Protein 7ESS (pdb70)

Secondary structure (P-SEA, 3-state):
cccccccccccccbbbbbbbbbcccbbbbbbbcccccbbbbcbbbbbbccaaaaaaaaaaaaaacccbbbbbbccccccaaaaaaaaaaaaaaaccbbbbbccccccaaaaaaaaaaacccaaaaaaaaaaaaaaaaaaaaaaaaaaac/cccccccccccccbbbbbbbbbcccbbbbbbbcccccbbbbcbbbbbcccaaaaaaaaaaaaaacccbbbbbbcccccccaaaaaaaaaaaaaacccbbbbbccccccaaaaaaaaaaaacccccccccaaaaaaaaaaaaaaaaaaaaac

CATH classification: 3.30.420.140

Organism: Mycobacterium tuberculosis (strain ATCC 25618 / H37Rv) (NCBI:txid83332)

Radius of gyration: 18.77 Å; Cα contacts (8 Å, |Δi|>4): 666; chains: 2; bounding box: 36×49×54 Å

B-factor: mean 24.78, std 10.68, range [10.5, 107.24]

Solvent-accessible surface area: 13693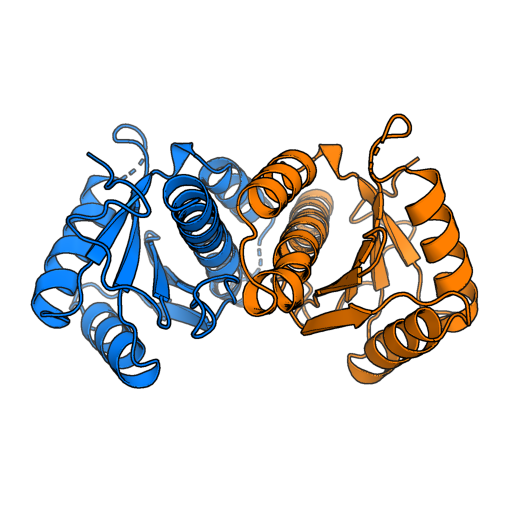 Å² total; per-residue (Å²): 117,49,37,138,16,6,32,111,90,90,36,60,28,155,7,82,0,0,0,0,6,30,24,101,54,73,0,0,0,0,11,1,28,52,35,0,0,13,1,38,15,52,41,32,7,196,64,52,122,89,16,124,18,32,140,79,0,18,39,4,7,73,112,40,144,10,43,3,0,0,0,2,13,31,124,120,143,75,86,9,102,54,2,42,102,10,5,96,22,0,35,176,124,16,70,136,29,38,17,35,26,5,18,12,131,99,32,67,0,65,68,52,68,76,58,11,102,81,15,20,76,87,114,31,80,28,53,6,22,16,6,1,0,10,28,2,0,12,18,5,0,8,58,8,19,30,53,107,61,124,50,55,138,19,4,34,117,79,107,34,56,32,163,10,84,0,1,0,0,0,8,4,93,50,68,0,0,0,0,14,1,31,48,52,0,6,12,1,41,17,46,47,35,8,205,55,54,122,99,16,118,16,20,150,92,0,20,39,3,7,75,117,37,135,10,46,5,0,0,0,1,13,15,136,116,160,54,103,42,1,105,48,1,42,116,6,6,97,15,0,36,176,120,14,73,134,27,37,23,41,28,6,17,8,134,104,33,64,0,57,68,57,29,73,58,14,118,60,4,23,163,48,99,88,27,104,41,34,16,19,13,5,1,0,9,29,1,0,11,16,6,0,5,57,14,30,29,53,90,90

Sequence (300 aa):
PPDRPGDPAHDPGRGRRLGIDVGAARIGVACCSDPDAILATPVETVRRDRSGKHLRRLAALAAELEAVEVIVGLPRTLASAQDAIELAEALARRVSPTPVRLADERLTTVSAQRSLRQAGVASEQRAVIDQAAAVAILQSWLDERLAAMAPPDRPGDPAHDPGRGRRLGIDVGAARIGVACCSDPDAILATPVETVRRDRSGKHLRRLAALAAELEAVEVIVGLPRTLARSAQDAIELAEALARRVSPTPVRLADERLTTVSAQRSLRQAGVRASEQRAVIDQAAAVAILQSWLDERLAAMA

Foldseek 3Di:
DFDAFQPVVQDPAFAKEKFWEDDPFKIWIWMDDRRLQAIDTDFIATDDPVCVSLVVVLVVCVVRVHQEYEYEQEDDDDDSVVRVVSQVSNVVVNPPRYYGYQYCVVFCLVVVLVVCVVVDPVVGNRRCSNVSRRRRSNSSSVSNVVVVD/DFDAFQPVVDDPAWAKEKFWEDDPFKIWIWMGDRRLQAIDTDFIAGDDPVCVSLVVSLVCCVVRVHLEYEFEQEDCDDDHNVRRVVSQVSSVVRNPPRYYGYFYCVVFCLVVVVVVQVVVDDDPVSVGHVNNVSRRRRSNVSSVSSVVVVD

InterPro domains:
  IPR005227 Putative pre-16S rRNA nuclease [MF_00651] (22-158)
  IPR005227 Putative pre-16S rRNA nuclease [PF03652] (23-155)
  IPR005227 Putative pre-16S rRNA nuclease [PTHR33317] (19-158)
  IPR005227 Putative pre-16S rRNA nuclease [TIGR00250] (25-155)
  IPR005227 Putative pre-16S rRNA nuclease [cd16964] (25-156)
  IPR006641 YqgF/RNase H-like domain [SM00732] (22-123)
  IPR012337 Ribonuclease H-like superfamily [SSF53098] (22-156)
  IPR037027 YqgF/RNase H-like domain superfamily [G3DSA:3.30.420.140] (22-163)

Nearest PDB structures (foldseek):
  7ess-assembly1_B  TM=1.007E+00  e=5.136E-33  Mycobacterium tuberculosis H37Rv
  7ess-assembly1_A  TM=1.001E+00  e=3.471E-29  Mycobacterium tuberculosis H37Rv
  1nu0-assembly1_A  TM=7.911E-01  e=2.452E-07  Escherichia coli
  1nmn-assembly1_A  TM=8.012E-01  e=7.681E-07  Escherichia coli
  5e6f-assembly1_B  TM=5.395E-01  e=7.595E-03  Canarypox virus

Structure (mmCIF, N/CA/C/O backbone):
data_7ESS
#
_entry.id   7ESS
#
_cell.length_a   117.490
_cell.length_b   42.580
_cell.length_c   58.110
_cell.angle_alpha   90.000
_cell.angle_beta   114.450
_cell.angle_gamma   90.000
#
_symmetry.space_group_name_H-M   'C 1 2 1'
#
loop_
_entity.id
_entity.type
_entity.pdbx_description
1 polymer 'Putative pre-16S rRNA nuclease'
2 water water
#
loop_
_atom_site.group_PDB
_atom_site.id
_atom_site.type_symbol
_atom_site.label_atom_id
_atom_site.label_alt_id
_atom_site.label_comp_id
_atom_site.label_asym_id
_atom_site.label_entity_id
_atom_site.label_seq_id
_atom_site.pdbx_PDB_ins_code
_atom_site.Cartn_x
_atom_site.Cartn_y
_atom_site.Cartn_z
_atom_site.occupancy
_atom_site.B_iso_or_equiv
_atom_site.auth_seq_id
_atom_site.auth_comp_id
_atom_site.auth_asym_id
_atom_site.auth_atom_id
_atom_site.pdbx_PDB_model_num
ATOM 1 N N . PRO A 1 8 ? -0.602 -14.489 20.751 1.00 26.10 8 PRO A N 1
ATOM 2 C CA . PRO A 1 8 ? -0.773 -13.031 20.367 1.00 28.03 8 PRO A CA 1
ATOM 3 C C . PRO A 1 8 ? 0.582 -12.463 19.910 1.00 24.76 8 PRO A C 1
ATOM 4 O O . PRO A 1 8 ? 1.582 -12.583 20.651 1.00 24.05 8 PRO A O 1
ATOM 6 N N . PRO A 1 9 ? 0.647 -11.861 18.705 1.00 22.40 9 PRO A N 1
ATOM 7 C CA . PRO A 1 9 ? 1.877 -11.172 18.327 1.00 21.70 9 PRO A CA 1
ATOM 8 C C . PRO A 1 9 ? 2.097 -9.963 19.247 1.00 20.75 9 PRO A C 1
ATOM 9 O O . PRO A 1 9 ? 1.167 -9.480 19.833 1.00 22.24 9 PRO A O 1
ATOM 13 N N . ASP A 1 10 ? 3.325 -9.498 19.349 1.00 18.74 10 ASP A N 1
ATOM 14 C CA . ASP A 1 10 ? 3.680 -8.336 20.108 1.00 19.13 10 ASP A CA 1
ATOM 15 C C . ASP A 1 10 ? 3.498 -7.108 19.216 1.00 19.49 10 ASP A C 1
ATOM 16 O O . ASP A 1 10 ? 3.367 -7.246 17.997 1.00 19.05 10 ASP A O 1
ATOM 21 N N . ARG A 1 11 ? 3.481 -5.944 19.832 1.00 17.69 11 ARG A N 1
ATOM 22 C CA . ARG A 1 11 ? 3.202 -4.722 19.092 1.00 20.05 11 ARG A CA 1
ATOM 23 C C . ARG A 1 11 ? 4.505 -3.961 18.822 1.00 17.50 11 ARG A C 1
ATOM 24 O O . ARG A 1 11 ? 5.197 -3.541 19.767 1.00 17.37 11 ARG A O 1
ATOM 32 N N . PRO A 1 12 ? 4.826 -3.730 17.558 1.00 18.52 12 PRO A N 1
ATOM 33 C CA . PRO A 1 12 ? 6.095 -3.011 17.290 1.00 19.03 12 PRO A CA 1
ATOM 34 C C . PRO A 1 12 ? 6.101 -1.601 17.902 1.00 19.30 12 PRO A C 1
ATOM 35 O O . PRO A 1 12 ? 5.109 -0.831 17.762 1.00 17.91 12 PRO A O 1
ATOM 39 N N . GLY A 1 13 ? 7.212 -1.267 18.565 1.00 20.94 13 GLY A N 1
ATOM 40 C CA . GLY A 1 13 ? 7.383 0.058 19.161 1.00 20.64 13 GLY A CA 1
ATOM 41 C C . GLY A 1 13 ? 6.571 0.267 20.433 1.00 22.73 13 GLY A C 1
ATOM 42 O O . GLY A 1 13 ? 6.425 1.414 20.897 1.00 22.45 13 GLY A O 1
ATOM 43 N N . ASP A 1 14 ? 6.018 -0.802 21.004 1.00 22.68 14 ASP A N 1
ATOM 44 C CA . ASP A 1 14 ? 5.295 -0.665 22.252 1.00 23.11 14 ASP A CA 1
ATOM 45 C C . ASP A 1 14 ? 6.225 -0.007 23.282 1.00 24.22 14 ASP A C 1
ATOM 46 O O . ASP A 1 14 ? 7.303 -0.558 23.576 1.00 22.54 14 ASP A O 1
ATOM 51 N N . PRO A 1 15 ? 5.823 1.151 23.839 1.00 25.61 15 PRO A N 1
ATOM 52 C CA . PRO A 1 15 ? 6.776 1.851 24.711 1.00 27.99 15 PRO A CA 1
ATOM 53 C C . PRO A 1 15 ? 7.112 1.026 25.957 1.00 28.27 15 PRO A C 1
ATOM 54 O O . PRO A 1 15 ? 8.184 1.185 26.506 1.00 29.58 15 PRO A O 1
ATOM 58 N N . ALA A 1 16 ? 6.233 0.119 26.373 1.00 26.70 16 ALA A N 1
ATOM 59 C CA . ALA A 1 16 ? 6.478 -0.648 27.595 1.00 26.55 16 ALA A CA 1
ATOM 60 C C . ALA A 1 16 ? 7.612 -1.665 27.399 1.00 29.13 16 ALA A C 1
ATOM 61 O O . ALA A 1 16 ? 8.097 -2.278 28.388 1.00 24.96 16 ALA A O 1
ATOM 63 N N . HIS A 1 17 ? 7.952 -1.951 26.141 1.00 24.95 17 HIS A N 1
ATOM 64 C CA . HIS A 1 17 ? 8.866 -3.058 25.837 1.00 25.11 17 HIS A CA 1
ATOM 65 C C . HIS A 1 17 ? 10.065 -2.574 25.008 1.00 23.25 17 HIS A C 1
ATOM 66 O O . HIS A 1 17 ? 11.071 -3.268 24.964 1.00 23.39 17 HIS A O 1
ATOM 73 N N . ASP A 1 18 ? 9.968 -1.405 24.382 1.00 20.89 18 ASP A N 1
ATOM 74 C CA . ASP A 1 18 ? 10.963 -1.014 23.413 1.00 21.12 18 ASP A CA 1
ATOM 75 C C . ASP A 1 18 ? 12.276 -0.635 24.124 1.00 20.24 18 ASP A C 1
ATOM 76 O O . ASP A 1 18 ? 12.282 0.234 24.953 1.00 18.78 18 ASP A O 1
ATOM 81 N N . PRO A 1 19 ? 13.406 -1.251 23.752 1.00 19.23 19 PRO A N 1
ATOM 82 C CA . PRO A 1 19 ? 14.674 -0.904 24.428 1.00 19.88 19 PRO A CA 1
ATOM 83 C C . PRO A 1 19 ? 15.354 0.340 23.864 1.00 19.15 19 PRO A C 1
ATOM 84 O O . PRO A 1 19 ? 16.461 0.703 24.307 1.00 17.23 19 PRO A O 1
ATOM 88 N N . GLY A 1 20 ? 14.740 0.953 22.877 1.00 18.38 20 GLY A N 1
ATOM 89 C CA . GLY A 1 20 ? 15.370 2.101 22.216 1.00 21.07 20 GLY A CA 1
ATOM 90 C C . GLY A 1 20 ? 16.288 1.690 21.076 1.00 20.88 20 GLY A C 1
ATOM 91 O O . GLY A 1 20 ? 16.082 0.647 20.437 1.00 18.66 20 GLY A O 1
ATOM 92 N N . ARG A 1 21 ? 17.258 2.536 20.760 1.00 21.21 21 ARG A N 1
ATOM 93 C CA . ARG A 1 21 ? 18.086 2.337 19.570 1.00 24.42 21 ARG A CA 1
ATOM 94 C C . ARG A 1 21 ? 19.008 1.106 19.729 1.00 21.23 21 ARG A C 1
ATOM 95 O O . ARG A 1 21 ? 19.371 0.696 20.825 1.00 21.57 21 ARG A O 1
ATOM 103 N N . GLY A 1 22 ? 19.404 0.542 18.604 1.00 20.05 22 GLY A N 1
ATOM 104 C CA . GLY A 1 22 ? 20.385 -0.541 18.559 1.00 19.90 22 GLY A CA 1
ATOM 105 C C . GLY A 1 22 ? 19.994 -1.610 17.554 1.00 18.63 22 GLY A C 1
ATOM 106 O O . GLY A 1 22 ? 18.866 -1.637 17.084 1.00 15.36 22 GLY A O 1
ATOM 107 N N . ARG A 1 23 ? 20.927 -2.531 17.300 1.00 17.64 23 ARG A N 1
ATOM 108 C CA . ARG A 1 23 ? 20.703 -3.575 16.288 1.00 17.46 23 ARG A CA 1
ATOM 109 C C . ARG A 1 23 ? 19.607 -4.540 16.757 1.00 17.04 23 ARG A C 1
ATOM 110 O O . ARG A 1 23 ? 19.500 -4.945 17.959 1.00 15.80 23 ARG A O 1
ATOM 118 N N . ARG A 1 24 ? 18.788 -4.928 15.795 1.00 15.62 24 ARG A N 1
ATOM 119 C CA . ARG A 1 24 ? 17.773 -5.927 15.997 1.00 14.79 24 ARG A CA 1
ATOM 120 C C . ARG A 1 24 ? 18.194 -7.184 15.235 1.00 15.17 24 ARG A C 1
ATOM 121 O O . ARG A 1 24 ? 18.846 -7.095 14.189 1.00 16.74 24 ARG A O 1
ATOM 129 N N . LEU A 1 25 ? 17.812 -8.336 15.741 1.00 14.48 25 LEU A N 1
ATOM 130 C CA . LEU A 1 25 ? 17.922 -9.598 15.041 1.00 15.50 25 LEU A CA 1
ATOM 131 C C . LEU A 1 25 ? 16.520 -10.018 14.615 1.00 14.66 25 LEU A C 1
ATOM 132 O O . LEU A 1 25 ? 15.634 -9.943 15.413 1.00 15.96 25 LEU A O 1
ATOM 137 N N . GLY A 1 26 ? 16.354 -10.548 13.404 1.00 13.35 26 GLY A N 1
ATOM 138 C CA . GLY A 1 26 ? 15.068 -11.021 12.987 1.00 12.99 26 GLY A CA 1
ATOM 139 C C . GLY A 1 26 ? 15.162 -12.449 12.511 1.00 12.28 26 GLY A C 1
ATOM 140 O O . GLY A 1 26 ? 16.136 -12.783 11.834 1.00 11.17 26 GLY A O 1
ATOM 141 N N . ILE A 1 27 ? 14.167 -13.275 12.861 1.00 12.63 27 ILE A N 1
ATOM 142 C CA . ILE A 1 27 ? 14.299 -14.701 12.733 1.00 13.90 27 ILE A CA 1
ATOM 143 C C . ILE A 1 27 ? 13.045 -15.274 12.072 1.00 14.31 27 ILE A C 1
ATOM 144 O O . ILE A 1 27 ? 11.939 -14.886 12.452 1.00 14.87 27 ILE A O 1
ATOM 149 N N . ASP A 1 28 ? 13.233 -16.141 11.075 1.00 12.88 28 ASP A N 1
ATOM 150 C CA . ASP A 1 28 ? 12.118 -16.862 10.370 1.00 14.67 28 ASP A CA 1
ATOM 151 C C . ASP A 1 28 ? 12.318 -18.343 10.667 1.00 15.11 28 ASP A C 1
ATOM 152 O O . ASP A 1 28 ? 13.328 -18.915 10.267 1.00 14.65 28 ASP A O 1
ATOM 157 N N . VAL A 1 29 ? 11.358 -18.957 11.333 1.00 15.07 29 VAL A N 1
ATOM 158 C CA . VAL A 1 29 ? 11.557 -20.307 11.834 1.00 16.17 29 VAL A CA 1
ATOM 159 C C . VAL A 1 29 ? 10.964 -21.307 10.832 1.00 16.87 29 VAL A C 1
ATOM 160 O O . VAL A 1 29 ? 9.748 -21.461 10.775 1.00 17.20 29 VAL A O 1
ATOM 164 N N . GLY A 1 30 ? 11.833 -21.986 10.076 1.00 16.74 30 GLY A N 1
ATOM 165 C CA . GLY A 1 30 ? 11.422 -23.020 9.135 1.00 19.73 30 GLY A CA 1
ATOM 166 C C . GLY A 1 30 ? 11.452 -24.405 9.790 1.00 20.90 30 GLY A C 1
ATOM 167 O O . GLY A 1 30 ? 11.878 -24.573 10.928 1.00 19.88 30 GLY A O 1
ATOM 168 N N . ALA A 1 31 ? 10.988 -25.390 9.043 1.00 22.46 31 ALA A N 1
ATOM 169 C CA . ALA A 1 31 ? 10.972 -26.789 9.486 1.00 23.99 31 ALA A CA 1
ATOM 170 C C . ALA A 1 31 ? 12.397 -27.254 9.796 1.00 23.06 31 ALA A C 1
ATOM 171 O O . ALA A 1 31 ? 12.645 -27.866 10.851 1.00 24.50 31 ALA A O 1
ATOM 173 N N . ALA A 1 32 ? 13.336 -26.915 8.920 1.00 22.87 32 ALA A N 1
ATOM 174 C CA . ALA A 1 32 ? 14.702 -27.442 9.005 1.00 22.36 32 ALA A CA 1
ATOM 175 C C . ALA A 1 32 ? 15.750 -26.332 9.111 1.00 21.08 32 ALA A C 1
ATOM 176 O O . ALA A 1 32 ? 16.892 -26.627 9.410 1.00 18.80 32 ALA A O 1
ATOM 178 N N . ARG A 1 33 ? 15.397 -25.109 8.733 1.00 19.11 33 ARG A N 1
ATOM 179 C CA . ARG A 1 33 ? 16.347 -24.026 8.691 1.00 20.04 33 ARG A CA 1
ATOM 180 C C . ARG A 1 33 ? 15.688 -22.761 9.233 1.00 18.35 33 ARG A C 1
ATOM 181 O O . ARG A 1 33 ? 14.468 -22.577 9.142 1.00 16.84 33 ARG A O 1
ATOM 189 N N . ILE A 1 34 ? 16.527 -21.920 9.815 1.00 16.70 34 ILE A N 1
ATOM 190 C CA . ILE A 1 34 ? 16.082 -20.697 10.453 1.00 14.84 34 ILE A CA 1
ATOM 191 C C . ILE A 1 34 ? 16.757 -19.533 9.734 1.00 14.09 34 ILE A C 1
ATOM 192 O O . ILE A 1 34 ? 17.948 -19.410 9.760 1.00 13.40 34 ILE A O 1
ATOM 197 N N . GLY A 1 35 ? 15.987 -18.674 9.075 1.00 13.04 35 GLY A N 1
ATOM 198 C CA . GLY A 1 35 ? 16.614 -17.554 8.415 1.00 12.54 35 GLY A CA 1
ATOM 199 C C . GLY A 1 35 ? 16.840 -16.446 9.411 1.00 12.26 35 GLY A C 1
ATOM 200 O O . GLY A 1 35 ? 16.004 -16.225 10.250 1.00 11.83 35 GLY A O 1
ATOM 201 N N . VAL A 1 36 ? 17.947 -15.751 9.280 1.00 12.65 36 VAL A N 1
ATOM 202 C CA . VAL A 1 36 ? 18.278 -14.699 10.175 1.00 12.82 36 VAL A CA 1
ATOM 203 C C . VAL A 1 36 ? 18.652 -13.444 9.398 1.00 12.58 36 VAL A C 1
ATOM 204 O O . VAL A 1 36 ? 19.437 -13.473 8.431 1.00 12.92 36 VAL A O 1
ATOM 208 N N . ALA A 1 37 ? 18.149 -12.324 9.924 1.00 12.43 37 ALA A N 1
ATOM 209 C CA . ALA A 1 37 ? 18.451 -11.008 9.442 1.00 12.45 37 ALA A CA 1
ATOM 210 C C . ALA A 1 37 ? 18.856 -10.123 10.631 1.00 13.70 37 ALA A C 1
ATOM 211 O O . ALA A 1 37 ? 18.638 -10.527 11.796 1.00 14.26 37 ALA A O 1
ATOM 213 N N . CYS A 1 38 ? 19.485 -8.990 10.343 1.00 13.37 38 CYS A N 1
ATOM 214 C CA A CYS A 1 38 ? 19.754 -8.018 11.409 0.50 13.36 38 CYS A CA 1
ATOM 215 C CA B CYS A 1 38 ? 19.873 -8.009 11.378 0.50 15.68 38 CYS A CA 1
ATOM 216 C C . CYS A 1 38 ? 19.561 -6.601 10.871 1.00 14.40 38 CYS A C 1
ATOM 217 O O . CYS A 1 38 ? 19.519 -6.391 9.688 1.00 15.55 38 CYS A O 1
ATOM 222 N N . SER A 1 39 ? 19.382 -5.662 11.772 1.00 15.32 39 SER A N 1
ATOM 223 C CA . SER A 1 39 ? 19.274 -4.263 11.399 1.00 15.66 39 SER A CA 1
ATOM 224 C C . SER A 1 39 ? 20.616 -3.549 11.619 1.00 16.70 39 SER A C 1
ATOM 225 O O . SER A 1 39 ? 21.537 -4.048 12.246 1.00 16.77 39 SER A O 1
ATOM 228 N N . ASP A 1 40 ? 20.656 -2.331 11.108 1.00 18.65 40 ASP A N 1
ATOM 229 C CA . ASP A 1 40 ? 21.694 -1.369 11.443 1.00 16.97 40 ASP A CA 1
ATOM 230 C C . ASP A 1 40 ? 21.466 -0.895 12.874 1.00 18.46 40 ASP A C 1
ATOM 231 O O . ASP A 1 40 ? 20.372 -1.091 13.468 1.00 17.04 40 ASP A O 1
ATOM 236 N N . PRO A 1 41 ? 22.465 -0.195 13.441 1.00 19.99 41 PRO A N 1
ATOM 237 C CA . PRO A 1 41 ? 22.319 0.267 14.820 1.00 19.41 41 PRO A CA 1
ATOM 238 C C . PRO A 1 41 ? 21.157 1.233 15.086 1.00 19.43 41 PRO A C 1
ATOM 239 O O . PRO A 1 41 ? 20.689 1.296 16.215 1.00 21.00 41 PRO A O 1
ATOM 243 N N . ASP A 1 42 ? 20.723 1.972 14.057 1.00 18.62 42 ASP A N 1
ATOM 244 C CA . ASP A 1 42 ? 19.642 2.904 14.185 1.00 18.56 42 ASP A CA 1
ATOM 245 C C . ASP A 1 42 ? 18.280 2.244 13.921 1.00 18.98 42 ASP A C 1
ATOM 246 O O . ASP A 1 42 ? 17.284 2.963 13.869 1.00 18.71 42 ASP A O 1
ATOM 251 N N . ALA A 1 43 ? 18.249 0.904 13.717 1.00 18.70 43 ALA A N 1
ATOM 252 C CA . ALA A 1 43 ? 17.007 0.097 13.600 1.00 17.87 43 ALA A CA 1
ATOM 253 C C . ALA A 1 43 ? 16.070 0.618 12.495 1.00 17.74 43 ALA A C 1
ATOM 254 O O . ALA A 1 43 ? 14.858 0.737 12.713 1.00 18.41 43 ALA A O 1
ATOM 256 N N . ILE A 1 44 ? 16.622 0.774 11.315 1.00 16.46 44 ILE A N 1
ATOM 257 C CA . ILE A 1 44 ? 15.894 1.281 10.142 1.00 18.05 44 ILE A CA 1
ATOM 258 C C . ILE A 1 44 ? 15.827 0.231 9.030 1.00 15.20 44 ILE A C 1
ATOM 259 O O . ILE A 1 44 ? 14.846 0.213 8.293 1.00 16.93 44 ILE A O 1
ATOM 264 N N . LEU A 1 45 ? 16.922 -0.492 8.810 1.00 13.93 45 LEU A N 1
ATOM 265 C CA . LEU A 1 45 ? 17.102 -1.318 7.602 1.00 14.34 45 LEU A CA 1
ATOM 266 C C . LEU A 1 45 ? 17.520 -2.735 7.990 1.00 13.48 45 LEU A C 1
ATOM 267 O O . LEU A 1 45 ? 18.556 -2.919 8.684 1.00 13.78 45 LEU A O 1
ATOM 272 N N . ALA A 1 46 ? 16.790 -3.732 7.469 1.00 12.36 46 ALA A N 1
ATOM 273 C CA . ALA A 1 46 ? 17.105 -5.138 7.646 1.00 12.66 46 ALA A CA 1
ATOM 274 C C . ALA A 1 46 ? 18.023 -5.633 6.519 1.00 14.16 46 ALA A C 1
ATOM 275 O O . ALA A 1 46 ? 17.774 -5.336 5.348 1.00 12.62 46 ALA A O 1
ATOM 277 N N . THR A 1 47 ? 19.027 -6.432 6.898 1.00 13.77 47 THR A N 1
ATOM 278 C CA . THR A 1 47 ? 19.977 -7.052 6.016 1.00 15.05 47 THR A CA 1
ATOM 279 C C . THR A 1 47 ? 20.051 -8.537 6.377 1.00 13.29 47 THR A C 1
ATOM 280 O O . THR A 1 47 ? 19.998 -8.875 7.565 1.00 12.25 47 THR A O 1
ATOM 284 N N . PRO A 1 48 ? 20.137 -9.408 5.395 1.00 13.28 48 PRO A N 1
ATOM 285 C CA . PRO A 1 48 ? 20.200 -10.840 5.653 1.00 13.97 48 PRO A CA 1
ATOM 286 C C . PRO A 1 48 ? 21.542 -11.219 6.275 1.00 16.48 48 PRO A C 1
ATOM 287 O O . PRO A 1 48 ? 22.525 -10.705 5.830 1.00 16.30 48 PRO A O 1
ATOM 291 N N . VAL A 1 49 ? 21.574 -12.153 7.235 1.00 17.01 49 VAL A N 1
ATOM 292 C CA . VAL A 1 49 ? 22.811 -12.511 7.888 1.00 18.12 49 VAL A CA 1
ATOM 293 C C . VAL A 1 49 ? 23.197 -13.956 7.587 1.00 16.39 49 VAL A C 1
ATOM 294 O O . VAL A 1 49 ? 24.308 -14.228 7.143 1.00 18.67 49 VAL A O 1
ATOM 298 N N . GLU A 1 50 ? 22.329 -14.888 7.881 1.00 15.79 50 GLU A N 1
ATOM 299 C CA . GLU A 1 50 ? 22.734 -16.263 7.827 1.00 15.67 50 GLU A CA 1
ATOM 300 C C . GLU A 1 50 ? 21.496 -17.164 7.886 1.00 14.51 50 GLU A C 1
ATOM 301 O O . GLU A 1 50 ? 20.380 -16.763 8.242 1.00 13.28 50 GLU A O 1
ATOM 307 N N . THR A 1 51 ? 21.716 -18.395 7.499 1.00 12.65 51 THR A N 1
ATOM 308 C CA . THR A 1 51 ? 20.731 -19.408 7.657 1.00 12.09 51 THR A CA 1
ATOM 309 C C . THR A 1 51 ? 21.278 -20.427 8.659 1.00 13.03 51 THR A C 1
ATOM 310 O O . THR A 1 51 ? 22.291 -21.035 8.399 1.00 13.16 51 THR A O 1
ATOM 314 N N . VAL A 1 52 ? 20.602 -20.571 9.760 1.00 12.37 52 VAL A N 1
ATOM 315 C CA . VAL A 1 52 ? 21.068 -21.483 10.807 1.00 14.60 52 VAL A CA 1
ATOM 316 C C . VAL A 1 52 ? 20.375 -22.825 10.606 1.00 15.12 52 VAL A C 1
ATOM 317 O O . VAL A 1 52 ? 19.129 -22.884 10.523 1.00 15.45 52 VAL A O 1
ATOM 321 N N . ARG A 1 53 ? 21.142 -23.903 10.690 1.00 16.26 53 ARG A N 1
ATOM 322 C CA . ARG A 1 53 ? 20.581 -25.236 10.628 1.00 21.09 53 ARG A CA 1
ATOM 323 C C . ARG A 1 53 ? 19.787 -25.538 11.906 1.00 21.22 53 ARG A C 1
ATOM 324 O O . ARG A 1 53 ? 20.311 -25.418 13.032 1.00 23.24 53 ARG A O 1
ATOM 332 N N . ARG A 1 54 ? 18.550 -25.960 11.743 1.00 20.30 54 ARG A N 1
ATOM 333 C CA . ARG A 1 54 ? 17.774 -26.381 12.841 1.00 22.97 54 ARG A CA 1
ATOM 334 C C . ARG A 1 54 ? 18.117 -27.846 13.169 1.00 24.22 54 ARG A C 1
ATOM 335 O O . ARG A 1 54 ? 18.192 -28.687 12.278 1.00 24.12 54 ARG A O 1
ATOM 343 N N . ASP A 1 55 ? 18.412 -28.138 14.421 1.00 25.71 55 ASP A N 1
ATOM 344 C CA . ASP A 1 55 ? 18.773 -29.515 14.817 1.00 27.69 55 ASP A CA 1
ATOM 345 C C . ASP A 1 55 ? 17.952 -29.888 16.056 1.00 29.18 55 ASP A C 1
ATOM 346 O O . ASP A 1 55 ? 17.543 -29.021 16.840 1.00 27.12 55 ASP A O 1
ATOM 351 N N . ARG A 1 56 ? 17.656 -31.187 16.198 1.00 30.45 56 ARG A N 1
ATOM 352 C CA . ARG A 1 56 ? 16.691 -31.657 17.213 1.00 30.43 56 ARG A CA 1
ATOM 353 C C . ARG A 1 56 ? 17.264 -31.395 18.610 1.00 27.82 56 ARG A C 1
ATOM 354 O O . ARG A 1 56 ? 16.529 -31.060 19.498 1.00 28.53 56 ARG A O 1
ATOM 356 N N . SER A 1 57 ? 18.583 -31.434 18.734 1.00 30.26 57 SER A N 1
ATOM 357 C CA . SER A 1 57 ? 19.293 -31.260 19.999 1.00 30.55 57 SER A CA 1
ATOM 358 C C . SER A 1 57 ? 19.416 -29.792 20.388 1.00 29.32 57 SER A C 1
ATOM 359 O O . SER A 1 57 ? 19.969 -29.521 21.441 1.00 28.20 57 SER A O 1
ATOM 362 N N . GLY A 1 58 ? 18.999 -28.852 19.534 1.00 27.34 58 GLY A N 1
ATOM 363 C CA . GLY A 1 58 ? 18.906 -27.458 19.945 1.00 26.87 58 GLY A CA 1
ATOM 364 C C . GLY A 1 58 ? 20.183 -26.659 19.745 1.00 24.10 58 GLY A C 1
ATOM 365 O O . GLY A 1 58 ? 20.259 -25.544 20.223 1.00 22.30 58 GLY A O 1
ATOM 366 N N . LYS A 1 59 ? 21.157 -27.169 18.995 1.00 24.02 59 LYS A N 1
ATOM 367 C CA . LYS A 1 59 ? 22.366 -26.409 18.717 1.00 23.48 59 LYS A CA 1
ATOM 368 C C . LYS A 1 59 ? 22.030 -25.102 17.994 1.00 20.12 59 LYS A C 1
ATOM 369 O O . LYS A 1 59 ? 22.829 -24.155 18.059 1.00 17.71 59 LYS A O 1
ATOM 375 N N . HIS A 1 60 ? 20.901 -25.061 17.299 1.00 17.45 60 HIS A N 1
ATOM 376 C CA . HIS A 1 60 ? 20.478 -23.793 16.646 1.00 18.24 60 HIS A CA 1
ATOM 377 C C . HIS A 1 60 ? 20.276 -22.699 17.704 1.00 17.67 60 HIS A C 1
ATOM 378 O O . HIS A 1 60 ? 20.477 -21.518 17.389 1.00 19.53 60 HIS A O 1
ATOM 385 N N . LEU A 1 61 ? 19.874 -23.075 18.928 1.00 16.02 61 LEU A N 1
ATOM 386 C CA . LEU A 1 61 ? 19.634 -22.062 19.971 1.00 16.59 61 LEU A CA 1
ATOM 387 C C . LEU A 1 61 ? 20.963 -21.497 20.430 1.00 15.65 61 LEU A C 1
ATOM 388 O O . LEU A 1 61 ? 21.028 -20.330 20.742 1.00 15.48 61 LEU A O 1
ATOM 393 N N . ARG A 1 62 ? 21.997 -22.334 20.467 1.00 15.23 62 ARG A N 1
ATOM 394 C CA . ARG A 1 62 ? 23.325 -21.840 20.802 1.00 16.26 62 ARG A CA 1
ATOM 395 C C . ARG A 1 62 ? 23.800 -20.846 19.726 1.00 14.17 62 ARG A C 1
ATOM 396 O O . ARG A 1 62 ? 24.341 -19.789 20.050 1.00 13.05 62 ARG A O 1
ATOM 404 N N . ARG A 1 63 ? 23.606 -21.145 18.448 1.00 13.22 63 ARG A N 1
ATOM 405 C CA . ARG A 1 63 ? 24.082 -20.241 17.401 1.00 13.77 63 ARG A CA 1
ATOM 406 C C . ARG A 1 63 ? 23.290 -18.924 17.414 1.00 12.96 63 ARG A C 1
ATOM 407 O O . ARG A 1 63 ? 23.844 -17.869 17.245 1.00 12.15 63 ARG A O 1
ATOM 415 N N . LEU A 1 64 ? 21.982 -19.015 17.568 1.00 12.62 64 LEU A N 1
ATOM 416 C CA . LEU A 1 64 ? 21.133 -17.829 17.611 1.00 13.04 64 LEU A CA 1
ATOM 417 C C . LEU A 1 64 ? 21.524 -16.894 18.775 1.00 12.47 64 LEU A C 1
ATOM 418 O O . LEU A 1 64 ? 21.650 -15.697 18.564 1.00 11.83 64 LEU A O 1
ATOM 423 N N . ALA A 1 65 ? 21.826 -17.446 19.934 1.00 13.51 65 ALA A N 1
ATOM 424 C CA . ALA A 1 65 ? 22.279 -16.635 21.081 1.00 14.89 65 ALA A CA 1
ATOM 425 C C . ALA A 1 65 ? 23.679 -16.071 20.833 1.00 15.88 65 ALA A C 1
ATOM 426 O O . ALA A 1 65 ? 23.940 -14.926 21.209 1.00 15.79 65 ALA A O 1
ATOM 428 N N . ALA A 1 66 ? 24.584 -16.839 20.208 1.00 17.38 66 ALA A N 1
ATOM 429 C CA . ALA A 1 66 ? 25.884 -16.327 19.824 1.00 18.83 66 ALA A CA 1
ATOM 430 C C . ALA A 1 66 ? 25.715 -15.137 18.862 1.00 18.00 66 ALA A C 1
ATOM 431 O O . ALA A 1 66 ? 26.427 -14.177 18.992 1.00 15.88 66 ALA A O 1
ATOM 433 N N . LEU A 1 67 ? 24.788 -15.224 17.905 1.00 17.50 67 LEU A N 1
ATOM 434 C CA . LEU A 1 67 ? 24.544 -14.131 16.930 1.00 18.14 67 LEU A CA 1
ATOM 435 C C . LEU A 1 67 ? 24.030 -12.859 17.604 1.00 16.77 67 LEU A C 1
ATOM 436 O O . LEU A 1 67 ? 24.449 -11.755 17.265 1.00 18.68 67 LEU A O 1
ATOM 441 N N . ALA A 1 68 ? 23.114 -13.015 18.540 1.00 16.85 68 ALA A N 1
ATOM 442 C CA . ALA A 1 68 ? 22.644 -11.887 19.309 1.00 18.08 68 ALA A CA 1
ATOM 443 C C . ALA A 1 68 ? 23.837 -11.217 20.042 1.00 17.77 68 ALA A C 1
ATOM 444 O O . ALA A 1 68 ? 24.003 -10.006 20.013 1.00 16.80 68 ALA A O 1
ATOM 446 N N . ALA A 1 69 ? 24.709 -12.013 20.634 1.00 17.86 69 ALA A N 1
ATOM 447 C CA . ALA A 1 69 ? 25.848 -11.480 21.345 1.00 18.35 69 ALA A CA 1
ATOM 448 C C . ALA A 1 69 ? 26.818 -10.779 20.368 1.00 18.47 69 ALA A C 1
ATOM 449 O O . ALA A 1 69 ? 27.221 -9.643 20.611 1.00 20.18 69 ALA A O 1
ATOM 451 N N . GLU A 1 70 ? 27.199 -11.465 19.294 1.00 18.98 70 GLU A N 1
ATOM 452 C CA . GLU A 1 70 ? 28.076 -10.993 18.220 1.00 22.35 70 GLU A CA 1
ATOM 453 C C . GLU A 1 70 ? 27.582 -9.637 17.698 1.00 22.54 70 GLU A C 1
ATOM 454 O O . GLU A 1 70 ? 28.380 -8.737 17.496 1.00 20.15 70 GLU A O 1
ATOM 460 N N . LEU A 1 71 ? 26.272 -9.512 17.439 1.00 20.14 71 LEU A N 1
ATOM 461 C CA . LEU A 1 71 ? 25.724 -8.279 16.833 1.00 19.76 71 LEU A CA 1
ATOM 462 C C . LEU A 1 71 ? 25.339 -7.255 17.914 1.00 19.72 71 LEU A C 1
ATOM 463 O O . LEU A 1 71 ? 24.879 -6.190 17.584 1.00 20.32 71 LEU A O 1
ATOM 468 N N . GLU A 1 72 ? 25.515 -7.556 19.194 1.00 18.67 72 GLU A N 1
ATOM 469 C CA . GLU A 1 72 ? 25.063 -6.700 20.287 1.00 21.80 72 GLU A CA 1
ATOM 470 C C . GLU A 1 72 ? 23.600 -6.275 20.082 1.00 19.57 72 GLU A C 1
ATOM 471 O O . GLU A 1 72 ? 23.242 -5.098 20.228 1.00 18.28 72 GLU A O 1
ATOM 477 N N . ALA A 1 73 ? 22.762 -7.253 19.834 1.00 16.89 73 ALA A N 1
ATOM 478 C CA . ALA A 1 73 ? 21.384 -6.970 19.536 1.00 16.26 73 ALA A CA 1
ATOM 479 C C . ALA A 1 73 ? 20.691 -6.481 20.792 1.00 15.55 73 ALA A C 1
ATOM 480 O O . ALA A 1 73 ? 20.897 -7.049 21.858 1.00 15.68 73 ALA A O 1
ATOM 482 N N . VAL A 1 74 ? 19.838 -5.468 20.670 1.00 14.76 74 VAL A N 1
ATOM 483 C CA . VAL A 1 74 ? 19.060 -4.972 21.795 1.00 14.15 74 VAL A CA 1
ATOM 484 C C . VAL A 1 74 ? 17.646 -5.576 21.814 1.00 14.26 74 VAL A C 1
ATOM 485 O O . VAL A 1 74 ? 16.933 -5.462 22.778 1.00 12.02 74 VAL A O 1
ATOM 489 N N . GLU A 1 75 ? 17.225 -6.170 20.702 1.00 13.89 75 GLU A N 1
ATOM 490 C CA . GLU A 1 75 ? 15.878 -6.721 20.577 1.00 13.18 75 GLU A CA 1
ATOM 491 C C . GLU A 1 75 ? 15.965 -7.846 19.536 1.00 12.24 75 GLU A C 1
ATOM 492 O O . GLU A 1 75 ? 16.651 -7.665 18.511 1.00 12.20 75 GLU A O 1
ATOM 498 N N . VAL A 1 76 ? 15.290 -8.964 19.788 1.00 12.09 76 VAL A N 1
ATOM 499 C CA . VAL A 1 76 ? 15.215 -10.094 18.835 1.00 11.56 76 VAL A CA 1
ATOM 500 C C . VAL A 1 76 ? 13.751 -10.288 18.433 1.00 12.33 76 VAL A C 1
ATOM 501 O O . VAL A 1 76 ? 12.864 -10.379 19.290 1.00 13.97 76 VAL A O 1
ATOM 505 N N . ILE A 1 77 ? 13.500 -10.359 17.122 1.00 13.30 77 ILE A N 1
ATOM 506 C CA . ILE A 1 77 ? 12.171 -10.480 16.550 1.00 13.41 77 ILE A CA 1
ATOM 507 C C . ILE A 1 77 ? 12.028 -11.843 15.871 1.00 12.80 77 ILE A C 1
ATOM 508 O O . ILE A 1 77 ? 12.792 -12.132 14.942 1.00 13.63 77 ILE A O 1
ATOM 513 N N . VAL A 1 78 ? 10.992 -12.594 16.244 1.00 13.06 78 VAL A N 1
ATOM 514 C CA . VAL A 1 78 ? 10.693 -13.885 15.638 1.00 13.73 78 VAL A CA 1
ATOM 515 C C . VAL A 1 78 ? 9.346 -13.799 14.901 1.00 13.88 78 VAL A C 1
ATOM 516 O O . VAL A 1 78 ? 8.374 -13.327 15.471 1.00 13.46 78 VAL A O 1
ATOM 520 N N . GLY A 1 79 ? 9.312 -14.262 13.642 1.00 12.78 79 GLY A N 1
ATOM 521 C CA . GLY A 1 79 ? 8.099 -14.316 12.865 1.00 12.65 79 GLY A CA 1
ATOM 522 C C . GLY A 1 79 ? 7.075 -15.184 13.544 1.00 13.07 79 GLY A C 1
ATOM 523 O O . GLY A 1 79 ? 7.394 -16.273 13.962 1.00 12.09 79 GLY A O 1
ATOM 524 N N . LEU A 1 80 ? 5.841 -14.704 13.688 1.00 13.44 80 LEU A N 1
ATOM 525 C CA . LEU A 1 80 ? 4.772 -15.549 14.229 1.00 14.71 80 LEU A CA 1
ATOM 526 C C . LEU A 1 80 ? 3.771 -15.856 13.101 1.00 15.70 80 LEU A C 1
ATOM 527 O O . LEU A 1 80 ? 2.978 -14.987 12.718 1.00 13.61 80 LEU A O 1
ATOM 532 N N . PRO A 1 81 ? 3.788 -17.078 12.608 1.00 16.05 81 PRO A N 1
ATOM 533 C CA . PRO A 1 81 ? 2.804 -17.414 11.584 1.00 18.50 81 PRO A CA 1
ATOM 534 C C . PRO A 1 81 ? 1.396 -17.521 12.179 1.00 19.51 81 PRO A C 1
ATOM 535 O O . PRO A 1 81 ? 1.197 -17.464 13.403 1.00 18.23 81 PRO A O 1
ATOM 539 N N . ARG A 1 82 ? 0.410 -17.559 11.311 1.00 21.51 82 ARG A N 1
ATOM 540 C CA . ARG A 1 82 ? -0.979 -17.629 11.745 1.00 25.73 82 ARG A CA 1
ATOM 541 C C . ARG A 1 82 ? -1.192 -18.998 12.422 1.00 29.06 82 ARG A C 1
ATOM 542 O O . ARG A 1 82 ? -0.484 -19.967 12.094 1.00 29.72 82 ARG A O 1
ATOM 550 N N . THR A 1 83 ? -2.102 -19.106 13.397 1.00 33.78 83 THR A N 1
ATOM 551 C CA . THR A 1 83 ? -2.318 -20.398 14.130 1.00 40.09 83 THR A CA 1
ATOM 552 C C . THR A 1 83 ? -2.702 -21.557 13.177 1.00 45.06 83 THR A C 1
ATOM 553 O O . THR A 1 83 ? -2.158 -22.647 13.321 1.00 47.39 83 THR A O 1
ATOM 557 N N . LEU A 1 84 ? -3.631 -21.396 12.235 1.00 42.33 84 LEU A N 1
ATOM 558 C CA . LEU A 1 84 ? -3.834 -22.460 11.221 1.00 44.09 84 LEU A CA 1
ATOM 559 C C . LEU A 1 84 ? -2.725 -22.352 10.157 1.00 46.40 84 LEU A C 1
ATOM 560 O O . LEU A 1 84 ? -2.708 -21.389 9.392 1.00 50.18 84 LEU A O 1
ATOM 565 N N . ALA A 1 85 ? -1.798 -23.318 10.097 1.00 45.61 85 ALA A N 1
ATOM 566 C CA . ALA A 1 85 ? -0.702 -23.298 9.093 1.00 40.31 85 ALA A CA 1
ATOM 567 N N . SER A 1 91 ? 3.996 -23.929 11.770 1.00 40.85 91 SER A N 1
ATOM 568 C CA . SER A 1 91 ? 3.008 -23.732 12.871 1.00 42.44 91 SER A CA 1
ATOM 569 C C . SER A 1 91 ? 3.414 -22.555 13.773 1.00 34.90 91 SER A C 1
ATOM 570 O O . SER A 1 91 ? 4.596 -22.425 14.118 1.00 41.57 91 SER A O 1
ATOM 573 N N . ALA A 1 92 ? 2.448 -21.747 14.206 1.00 30.68 92 ALA A N 1
ATOM 574 C CA . ALA A 1 92 ? 2.680 -20.796 15.323 1.00 29.53 92 ALA A CA 1
ATOM 575 C C . ALA A 1 92 ? 3.411 -21.484 16.488 1.00 31.15 92 ALA A C 1
ATOM 576 O O . ALA A 1 92 ? 4.315 -20.901 17.131 1.00 29.01 92 ALA A O 1
ATOM 578 N N . GLN A 1 93 ? 3.024 -22.727 16.769 1.00 31.79 93 GLN A N 1
ATOM 579 C CA . GLN A 1 93 ? 3.471 -23.405 17.960 1.00 32.52 93 GLN A CA 1
ATOM 580 C C . GLN A 1 93 ? 4.997 -23.532 17.957 1.00 28.69 93 GLN A C 1
ATOM 581 O O . GLN A 1 93 ? 5.629 -23.264 18.961 1.00 24.44 93 GLN A O 1
ATOM 587 N N . ASP A 1 94 ? 5.565 -23.890 16.816 1.00 26.83 94 ASP A N 1
ATOM 588 C CA . ASP A 1 94 ? 6.996 -24.048 16.720 1.00 27.64 94 ASP A CA 1
ATOM 589 C C . ASP A 1 94 ? 7.736 -22.717 16.912 1.00 24.23 94 ASP A C 1
ATOM 590 O O . ASP A 1 94 ? 8.819 -22.688 17.546 1.00 22.09 94 ASP A O 1
ATOM 595 N N . ALA A 1 95 ? 7.194 -21.645 16.314 1.00 19.55 95 ALA A N 1
ATOM 596 C CA . ALA A 1 95 ? 7.783 -20.315 16.430 1.00 19.27 95 ALA A CA 1
ATOM 597 C C . ALA A 1 95 ? 7.777 -19.865 17.888 1.00 18.22 95 ALA A C 1
ATOM 598 O O . ALA A 1 95 ? 8.731 -19.284 18.358 1.00 17.04 95 ALA A O 1
ATOM 600 N N . ILE A 1 96 ? 6.653 -20.056 18.567 1.00 17.85 96 ILE A N 1
ATOM 601 C CA . ILE A 1 96 ? 6.517 -19.671 19.965 1.00 18.29 96 ILE A CA 1
ATOM 602 C C . ILE A 1 96 ? 7.530 -20.429 20.826 1.00 17.79 96 ILE A C 1
ATOM 603 O O . ILE A 1 96 ? 8.188 -19.802 21.690 1.00 17.50 96 ILE A O 1
ATOM 608 N N . GLU A 1 97 ? 7.669 -21.717 20.591 1.00 20.65 97 GLU A N 1
ATOM 609 C CA . GLU A 1 97 ? 8.596 -22.559 21.362 1.00 23.93 97 GLU A CA 1
ATOM 610 C C . GLU A 1 97 ? 10.054 -22.127 21.141 1.00 22.00 97 GLU A C 1
ATOM 611 O O . GLU A 1 97 ? 10.849 -22.070 22.088 1.00 19.13 97 GLU A O 1
ATOM 617 N N . LEU A 1 98 ? 10.412 -21.785 19.920 1.00 19.74 98 LEU A N 1
ATOM 618 C CA . LEU A 1 98 ? 11.748 -21.230 19.695 1.00 19.06 98 LEU A CA 1
ATOM 619 C C . LEU A 1 98 ? 11.865 -19.854 20.354 1.00 17.04 98 LEU A C 1
ATOM 620 O O . LEU A 1 98 ? 12.867 -19.569 21.051 1.00 17.64 98 LEU A O 1
ATOM 625 N N . ALA A 1 99 ? 10.872 -18.983 20.155 1.00 15.77 99 ALA A N 1
ATOM 626 C CA . ALA A 1 99 ? 10.976 -17.660 20.763 1.00 16.04 99 ALA A CA 1
ATOM 627 C C . ALA A 1 99 ? 11.166 -17.744 22.290 1.00 16.45 99 ALA A C 1
ATOM 628 O O . ALA A 1 99 ? 11.939 -16.980 22.869 1.00 15.34 99 ALA A O 1
ATOM 630 N N . GLU A 1 100 ? 10.408 -18.601 22.931 1.00 17.72 100 GLU A N 1
ATOM 631 C CA . GLU A 1 100 ? 10.470 -18.749 24.417 1.00 19.44 100 GLU A CA 1
ATOM 632 C C . GLU A 1 100 ? 11.835 -19.305 24.841 1.00 19.03 100 GLU A C 1
ATOM 633 O O . GLU A 1 100 ? 12.453 -18.758 25.768 1.00 16.65 100 GLU A O 1
ATOM 639 N N . ALA A 1 101 ? 12.307 -20.351 24.173 1.00 17.21 101 ALA A N 1
ATOM 640 C CA . ALA A 1 101 ? 13.652 -20.957 24.485 1.00 17.84 101 ALA A CA 1
ATOM 641 C C . ALA A 1 101 ? 14.764 -19.928 24.273 1.00 17.92 101 ALA A C 1
ATOM 642 O O . ALA A 1 101 ? 15.679 -19.777 25.115 1.00 16.06 101 ALA A O 1
ATOM 644 N N . LEU A 1 102 ? 14.648 -19.127 23.195 1.00 16.87 102 LEU A N 1
ATOM 645 C CA . LEU A 1 102 ? 15.644 -18.116 22.922 1.00 16.05 102 LEU A CA 1
ATOM 646 C C . LEU A 1 102 ? 15.536 -16.988 23.949 1.00 15.99 102 LEU A C 1
ATOM 647 O O . LEU A 1 102 ? 16.569 -16.514 24.458 1.00 18.58 102 LEU A O 1
ATOM 652 N N . ALA A 1 103 ? 14.317 -16.567 24.311 1.00 16.56 103 ALA A N 1
ATOM 653 C CA . ALA A 1 103 ? 14.148 -15.522 25.282 1.00 17.71 103 ALA A CA 1
ATOM 654 C C . ALA A 1 103 ? 14.915 -15.866 26.571 1.00 18.69 103 ALA A C 1
ATOM 655 O O . ALA A 1 103 ? 15.601 -15.011 27.177 1.00 18.29 103 ALA A O 1
ATOM 657 N N . ARG A 1 104 ? 14.807 -17.105 26.989 1.00 18.63 104 ARG A N 1
ATOM 658 C CA . ARG A 1 104 ? 15.508 -17.511 28.250 1.00 20.61 104 ARG A CA 1
ATOM 659 C C . ARG A 1 104 ? 17.018 -17.418 28.022 1.00 18.53 104 ARG A C 1
ATOM 660 O O . ARG A 1 104 ? 17.765 -17.009 28.907 1.00 20.79 104 ARG A O 1
ATOM 668 N N . ARG A 1 105 ? 17.455 -17.751 26.826 1.00 18.19 105 ARG A N 1
ATOM 669 C CA . ARG A 1 105 ? 18.883 -17.860 26.597 1.00 18.21 105 ARG A CA 1
ATOM 670 C C . ARG A 1 105 ? 19.494 -16.469 26.443 1.00 18.62 105 ARG A C 1
ATOM 671 O O . ARG A 1 105 ? 20.655 -16.260 26.880 1.00 16.79 105 ARG A O 1
ATOM 679 N N . VAL A 1 106 ? 18.786 -15.505 25.845 1.00 17.04 106 VAL A N 1
ATOM 680 C CA . VAL A 1 106 ? 19.436 -14.220 25.582 1.00 17.70 106 VAL A CA 1
ATOM 681 C C . VAL A 1 106 ? 19.058 -13.162 26.635 1.00 18.20 106 VAL A C 1
ATOM 682 O O . VAL A 1 106 ? 19.487 -12.006 26.515 1.00 17.62 106 VAL A O 1
ATOM 686 N N . SER A 1 107 ? 18.213 -13.483 27.623 1.00 23.26 107 SER A N 1
ATOM 687 C CA . SER A 1 107 ? 17.813 -12.507 28.658 1.00 23.83 107 SER A CA 1
ATOM 688 C C . SER A 1 107 ? 19.067 -11.784 29.163 1.00 24.19 107 SER A C 1
ATOM 689 O O . SER A 1 107 ? 20.118 -12.405 29.300 1.00 25.11 107 SER A O 1
ATOM 691 N N . PRO A 1 108 ? 19.008 -10.495 29.417 1.00 21.68 108 PRO A N 1
ATOM 692 C CA . PRO A 1 108 ? 17.811 -9.694 29.411 1.00 21.55 108 PRO A CA 1
ATOM 693 C C . PRO A 1 108 ? 17.384 -9.145 28.040 1.00 19.96 108 PRO A C 1
ATOM 694 O O . PRO A 1 108 ? 16.456 -8.331 27.990 1.00 21.03 108 PRO A O 1
ATOM 698 N N . THR A 1 109 ? 18.040 -9.536 26.949 1.00 17.51 109 THR A N 1
ATOM 699 C CA . THR A 1 109 ? 17.573 -9.075 25.666 1.00 18.05 109 THR A CA 1
ATOM 700 C C . THR A 1 109 ? 16.169 -9.635 25.401 1.00 16.98 109 THR A C 1
ATOM 701 O O . THR A 1 109 ? 15.954 -10.845 25.431 1.00 16.79 109 THR A O 1
ATOM 705 N N . PRO A 1 110 ? 15.214 -8.751 25.115 1.00 17.71 110 PRO A N 1
ATOM 706 C CA . PRO A 1 110 ? 13.873 -9.163 24.838 1.00 16.33 110 PRO A CA 1
ATOM 707 C C . PRO A 1 110 ? 13.701 -9.821 23.456 1.00 15.65 110 PRO A C 1
ATOM 708 O O . PRO A 1 110 ? 14.367 -9.425 22.464 1.00 14.97 110 PRO A O 1
ATOM 712 N N . VAL A 1 111 ? 12.801 -10.787 23.444 1.00 15.22 111 VAL A N 1
ATOM 713 C CA . VAL A 1 111 ? 12.367 -11.503 22.249 1.00 15.77 111 VAL A CA 1
ATOM 714 C C . VAL A 1 111 ? 10.876 -11.218 22.022 1.00 15.91 111 VAL A C 1
ATOM 715 O O . VAL A 1 111 ? 10.084 -11.413 22.911 1.00 15.78 111 VAL A O 1
ATOM 719 N N . ARG A 1 112 ? 10.536 -10.736 20.834 1.00 15.69 112 ARG A N 1
ATOM 720 C CA . ARG A 1 112 ? 9.224 -10.271 20.497 1.00 16.17 112 ARG A CA 1
ATOM 721 C C . ARG A 1 112 ? 8.718 -11.096 19.322 1.00 16.60 112 ARG A C 1
ATOM 722 O O . ARG A 1 112 ? 9.507 -11.519 18.504 1.00 16.21 112 ARG A O 1
ATOM 730 N N . LEU A 1 113 ? 7.403 -11.301 19.270 1.00 15.76 113 LEU A N 1
ATOM 731 C CA . LEU A 1 113 ? 6.753 -12.031 18.140 1.00 15.00 113 LEU A CA 1
ATOM 732 C C . LEU A 1 113 ? 6.139 -11.027 17.169 1.00 14.69 113 LEU A C 1
ATOM 733 O O . LEU A 1 113 ? 5.307 -10.223 17.572 1.00 15.14 113 LEU A O 1
ATOM 738 N N . ALA A 1 114 ? 6.592 -11.071 15.921 1.00 14.06 114 ALA A N 1
ATOM 739 C CA . ALA A 1 114 ? 6.152 -10.185 14.859 1.00 14.53 114 ALA A CA 1
ATOM 740 C C . ALA A 1 114 ? 5.013 -10.885 14.118 1.00 15.42 114 ALA A C 1
ATOM 741 O O . ALA A 1 114 ? 5.177 -12.010 13.653 1.00 13.69 114 ALA A O 1
ATOM 743 N N . ASP A 1 115 ? 3.914 -10.184 13.885 1.00 15.63 115 ASP A N 1
ATOM 744 C CA . ASP A 1 115 ? 2.760 -10.821 13.203 1.00 16.29 115 ASP A CA 1
ATOM 745 C C . ASP A 1 115 ? 3.063 -11.007 11.707 1.00 16.82 115 ASP A C 1
ATOM 746 O O . ASP A 1 115 ? 3.136 -10.027 10.973 1.00 17.35 115 ASP A O 1
ATOM 751 N N . GLU A 1 116 ? 3.180 -12.243 11.223 1.00 16.01 116 GLU A N 1
ATOM 752 C CA . GLU A 1 116 ? 3.501 -12.453 9.799 1.00 17.53 116 GLU A CA 1
ATOM 753 C C . GLU A 1 116 ? 2.381 -11.893 8.903 1.00 18.00 116 GLU A C 1
ATOM 754 O O . GLU A 1 116 ? 2.590 -11.627 7.701 1.00 16.65 116 GLU A O 1
ATOM 760 N N . ARG A 1 117 ? 1.190 -11.753 9.460 1.00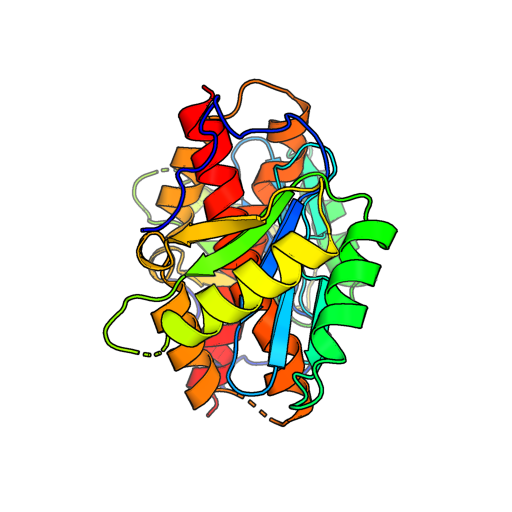 17.46 117 ARG A N 1
ATOM 761 C CA . ARG A 1 117 ? 0.039 -11.329 8.624 1.00 19.66 117 ARG A CA 1
ATOM 762 C C . ARG A 1 117 ? 0.164 -9.878 8.184 1.00 21.01 117 ARG A C 1
ATOM 763 O O . ARG A 1 117 ? -0.626 -9.452 7.355 1.00 19.54 117 ARG A O 1
ATOM 771 N N . LEU A 1 118 ? 1.085 -9.100 8.760 1.00 21.73 118 LEU A N 1
ATOM 772 C CA . LEU A 1 118 ? 1.226 -7.733 8.334 1.00 22.43 118 LEU A CA 1
ATOM 773 C C . LEU A 1 118 ? 2.118 -7.651 7.092 1.00 22.54 118 LEU A C 1
ATOM 774 O O . LEU A 1 118 ? 2.358 -6.548 6.662 1.00 22.82 118 LEU A O 1
ATOM 779 N N . THR A 1 119 ? 2.678 -8.780 6.628 1.00 20.47 119 THR A N 1
ATOM 780 C CA . THR A 1 119 ? 3.577 -8.893 5.480 1.00 19.86 119 THR A CA 1
ATOM 781 C C . THR A 1 119 ? 2.955 -9.869 4.473 1.00 18.92 119 THR A C 1
ATOM 782 O O . THR A 1 119 ? 1.941 -10.440 4.783 1.00 17.06 119 THR A O 1
ATOM 786 N N . THR A 1 120 ? 3.602 -10.085 3.321 1.00 17.77 120 THR A N 1
ATOM 787 C CA . THR A 1 120 ? 3.238 -11.143 2.373 1.00 17.86 120 THR A CA 1
ATOM 788 C C . THR A 1 120 ? 4.247 -12.282 2.472 1.00 17.42 120 THR A C 1
ATOM 789 O O . THR A 1 120 ? 4.382 -13.140 1.565 1.00 16.14 120 THR A O 1
ATOM 793 N N . VAL A 1 121 ? 4.872 -12.393 3.634 1.00 19.10 121 VAL A N 1
ATOM 794 C CA . VAL A 1 121 ? 5.942 -13.362 3.776 1.00 18.76 121 VAL A CA 1
ATOM 795 C C . VAL A 1 121 ? 5.441 -14.789 3.529 1.00 18.94 121 VAL A C 1
ATOM 796 O O . VAL A 1 121 ? 6.162 -15.575 2.919 1.00 18.63 121 VAL A O 1
ATOM 800 N N . SER A 1 122 ? 4.228 -15.152 3.965 1.00 18.85 122 SER A N 1
ATOM 801 C CA . SER A 1 122 ? 3.797 -16.521 3.845 1.00 19.68 122 SER A CA 1
ATOM 802 C C . SER A 1 122 ? 3.645 -16.864 2.355 1.00 17.85 122 SER A C 1
ATOM 803 O O . SER A 1 122 ? 4.101 -17.927 1.901 1.00 19.10 122 SER A O 1
ATOM 806 N N . ALA A 1 123 ? 3.028 -15.969 1.596 1.00 16.99 123 ALA A N 1
ATOM 807 C CA . ALA A 1 123 ? 2.931 -16.113 0.130 1.00 17.04 123 ALA A CA 1
ATOM 808 C C . ALA A 1 123 ? 4.318 -16.195 -0.519 1.00 17.63 123 ALA A C 1
ATOM 809 O O . ALA A 1 123 ? 4.525 -16.998 -1.401 1.00 17.73 123 ALA A O 1
ATOM 811 N N . GLN A 1 124 ? 5.230 -15.301 -0.142 1.00 17.28 124 GLN A N 1
ATOM 812 C CA . GLN A 1 124 ? 6.556 -15.264 -0.721 1.00 18.70 124 GLN A CA 1
ATOM 813 C C . GLN A 1 124 ? 7.269 -16.611 -0.500 1.00 18.77 124 GLN A C 1
ATOM 814 O O . GLN A 1 124 ? 7.913 -17.144 -1.432 1.00 17.94 124 GLN A O 1
ATOM 820 N N . ARG A 1 125 ? 7.216 -17.120 0.711 1.00 19.65 125 ARG A N 1
ATOM 821 C CA . ARG A 1 125 ? 7.877 -18.407 1.042 1.00 21.41 125 ARG A CA 1
ATOM 822 C C . ARG A 1 125 ? 7.293 -19.511 0.152 1.00 22.07 125 ARG A C 1
ATOM 823 O O . ARG A 1 125 ? 8.023 -20.302 -0.353 1.00 20.70 125 ARG A O 1
ATOM 831 N N . SER A 1 126 ? 6.006 -19.496 -0.021 1.00 23.62 126 SER A N 1
ATOM 832 C CA . SER A 1 126 ? 5.329 -20.517 -0.825 1.00 25.44 126 SER A CA 1
ATOM 833 C C . SER A 1 126 ? 5.778 -20.387 -2.285 1.00 24.41 126 SER A C 1
ATOM 834 O O . SER A 1 126 ? 6.034 -21.405 -2.926 1.00 25.90 126 SER A O 1
ATOM 837 N N . LEU A 1 127 ? 5.981 -19.152 -2.783 1.00 24.66 127 LEU A N 1
ATOM 838 C CA . LEU A 1 127 ? 6.492 -18.933 -4.160 1.00 23.45 127 LEU A CA 1
ATOM 839 C C . LEU A 1 127 ? 7.944 -19.459 -4.321 1.00 24.69 127 LEU A C 1
ATOM 840 O O . LEU A 1 127 ? 8.307 -20.043 -5.363 1.00 23.09 127 LEU A O 1
ATOM 845 N N . ARG A 1 128 ? 8.791 -19.245 -3.333 1.00 20.65 128 ARG A N 1
ATOM 846 C CA . ARG A 1 128 ? 10.205 -19.677 -3.413 1.00 21.21 128 ARG A CA 1
ATOM 847 C C . ARG A 1 128 ? 10.292 -21.202 -3.336 1.00 24.94 128 ARG A C 1
ATOM 848 O O . ARG A 1 128 ? 11.148 -21.783 -3.972 1.00 22.18 128 ARG A O 1
ATOM 856 N N . GLN A 1 129 ? 9.425 -21.788 -2.562 1.00 28.08 129 GLN A N 1
ATOM 857 C CA . GLN A 1 129 ? 9.404 -23.239 -2.431 1.00 37.36 129 GLN A CA 1
ATOM 858 C C . GLN A 1 129 ? 9.234 -23.859 -3.823 1.00 38.89 129 GLN A C 1
ATOM 859 O O . GLN A 1 129 ? 10.066 -24.642 -4.251 1.00 46.12 129 GLN A O 1
ATOM 865 N N . ALA A 1 130 ? 8.200 -23.443 -4.539 1.00 40.74 130 ALA A N 1
ATOM 866 C CA . ALA A 1 130 ? 7.895 -23.935 -5.895 1.00 40.88 130 ALA A CA 1
ATOM 867 C C . ALA A 1 130 ? 8.987 -23.544 -6.908 1.00 38.01 130 ALA A C 1
ATOM 868 O O . ALA A 1 130 ? 9.180 -24.220 -7.913 1.00 42.29 130 ALA A O 1
ATOM 870 N N . GLY A 1 131 ? 9.696 -22.449 -6.675 1.00 35.77 131 GLY A N 1
ATOM 871 C CA . GLY A 1 131 ? 10.732 -21.990 -7.603 1.00 40.55 131 GLY A CA 1
ATOM 872 C C . GLY A 1 131 ? 12.109 -22.572 -7.289 1.00 44.28 131 GLY A C 1
ATOM 873 O O . GLY A 1 131 ? 12.885 -22.836 -8.195 1.00 42.59 131 GLY A O 1
ATOM 874 N N . VAL A 1 132 ? 12.419 -22.766 -6.009 1.00 50.47 132 VAL A N 1
ATOM 875 C CA . VAL A 1 132 ? 13.813 -22.985 -5.548 1.00 53.06 132 VAL A CA 1
ATOM 876 C C . VAL A 1 132 ? 14.177 -24.468 -5.690 1.00 48.88 132 VAL A C 1
ATOM 877 O O . VAL A 1 132 ? 13.944 -25.257 -4.767 1.00 51.61 132 VAL A O 1
ATOM 881 N N . ALA A 1 134 ? 17.174 -26.010 -5.901 1.00 40.31 134 ALA A N 1
ATOM 882 C CA . ALA A 1 134 ? 18.585 -26.213 -5.679 1.00 42.05 134 ALA A CA 1
ATOM 883 C C . ALA A 1 134 ? 18.822 -26.093 -4.176 1.00 40.97 134 ALA A C 1
ATOM 884 O O . ALA A 1 134 ? 18.212 -25.231 -3.560 1.00 33.03 134 ALA A O 1
ATOM 886 N N . SER A 1 135 ? 19.668 -26.957 -3.608 1.00 43.06 135 SER A N 1
ATOM 887 C CA . SER A 1 135 ? 19.702 -27.121 -2.146 1.00 45.89 135 SER A CA 1
ATOM 888 C C . SER A 1 135 ? 20.324 -25.884 -1.482 1.00 44.41 135 SER A C 1
ATOM 889 O O . SER A 1 135 ? 19.805 -25.411 -0.464 1.00 45.86 135 SER A O 1
ATOM 892 N N . GLU A 1 136 ? 21.420 -25.386 -2.060 1.00 43.56 136 GLU A N 1
ATOM 893 C CA . GLU A 1 136 ? 22.187 -24.258 -1.507 1.00 46.55 136 GLU A CA 1
ATOM 894 C C . GLU A 1 136 ? 21.297 -23.012 -1.495 1.00 48.03 136 GLU A C 1
ATOM 895 O O . GLU A 1 136 ? 21.247 -22.269 -0.506 1.00 50.32 136 GLU A O 1
ATOM 901 N N . GLN A 1 137 ? 20.543 -22.883 -2.579 1.00 42.33 137 GLN A N 1
ATOM 902 C CA . GLN A 1 137 ? 19.651 -21.774 -2.827 1.00 47.44 137 GLN A CA 1
ATOM 903 C C . GLN A 1 137 ? 18.510 -21.812 -1.803 1.00 41.61 137 GLN A C 1
ATOM 904 O O . GLN A 1 137 ? 18.279 -20.816 -1.118 1.00 37.93 137 GLN A O 1
ATOM 910 N N . ARG A 1 138 ? 17.821 -22.955 -1.703 1.00 36.15 138 ARG A N 1
ATOM 911 C CA . ARG A 1 138 ? 16.843 -23.212 -0.611 1.00 42.53 138 ARG A CA 1
ATOM 912 C C . ARG A 1 138 ? 17.361 -22.707 0.746 1.00 39.20 138 ARG A C 1
ATOM 913 O O . ARG A 1 138 ? 16.600 -22.083 1.490 1.00 38.65 138 ARG A O 1
ATOM 921 N N . ALA A 1 139 ? 18.628 -22.975 1.051 1.00 35.61 139 ALA A N 1
ATOM 922 C CA . ALA A 1 139 ? 19.262 -22.521 2.308 1.00 38.27 139 ALA A CA 1
ATOM 923 C C . ALA A 1 139 ? 19.248 -20.987 2.419 1.00 37.46 139 ALA A C 1
ATOM 924 O O . ALA A 1 139 ? 18.563 -20.390 3.305 1.00 35.42 139 ALA A O 1
ATOM 926 N N . VAL A 1 140 ? 19.977 -20.350 1.518 1.00 29.29 140 VAL A N 1
ATOM 927 C CA . VAL 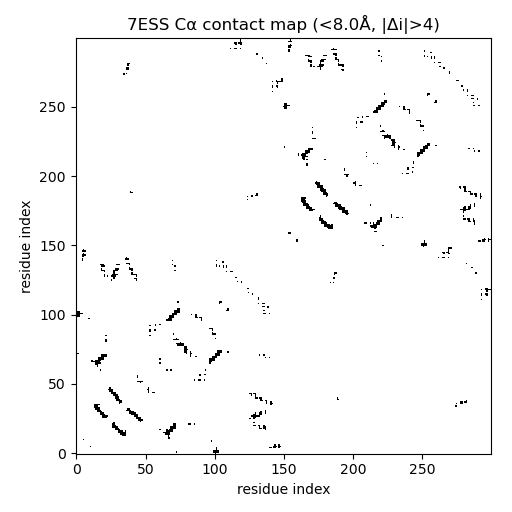A 1 140 ? 20.189 -18.918 1.604 1.00 29.53 140 VAL A CA 1
ATOM 928 C C . VAL A 1 140 ? 18.847 -18.163 1.480 1.00 26.77 140 VAL A C 1
ATOM 929 O O . VAL A 1 140 ? 18.676 -17.084 2.067 1.00 23.08 140 VAL A O 1
ATOM 933 N N . ILE A 1 141 ? 17.870 -18.712 0.766 1.00 25.25 141 ILE A N 1
ATOM 934 C CA . ILE A 1 141 ? 16.676 -17.883 0.446 1.00 24.05 141 ILE A CA 1
ATOM 935 C C . ILE A 1 141 ? 15.807 -17.711 1.694 1.00 22.02 141 ILE A C 1
ATOM 936 O O . ILE A 1 141 ? 14.984 -16.805 1.749 1.00 21.65 141 ILE A O 1
ATOM 941 N N . ASP A 1 142 ? 16.025 -18.522 2.717 1.00 19.54 142 ASP A N 1
ATOM 942 C CA . ASP A 1 142 ? 15.320 -18.369 3.975 1.00 18.50 142 ASP A CA 1
ATOM 943 C C . ASP A 1 142 ? 15.661 -17.028 4.627 1.00 16.11 142 ASP A C 1
ATOM 944 O O . ASP A 1 142 ? 14.869 -16.462 5.403 1.00 14.81 142 ASP A O 1
ATOM 949 N N . GLN A 1 143 ? 16.792 -16.466 4.285 1.00 14.25 143 GLN A N 1
ATOM 950 C CA . GLN A 1 143 ? 17.107 -15.146 4.839 1.00 13.35 143 GLN A CA 1
ATOM 951 C C . GLN A 1 143 ? 16.183 -14.083 4.237 1.00 12.64 143 GLN A C 1
ATOM 952 O O . GLN A 1 143 ? 16.084 -13.027 4.796 1.00 11.35 143 GLN A O 1
ATOM 958 N N . ALA A 1 144 ? 15.614 -14.307 3.058 1.00 12.05 144 ALA A N 1
ATOM 959 C CA . ALA A 1 144 ? 14.747 -13.264 2.469 1.00 12.40 144 ALA A CA 1
ATOM 960 C C . ALA A 1 144 ? 13.480 -13.066 3.320 1.00 13.00 144 ALA A C 1
ATOM 961 O O . ALA A 1 144 ? 12.994 -11.908 3.465 1.00 13.17 144 ALA A O 1
ATOM 963 N N . ALA A 1 145 ? 12.957 -14.149 3.919 1.00 12.55 145 ALA A N 1
ATOM 964 C CA . ALA A 1 145 ? 11.792 -14.086 4.829 1.00 13.32 145 ALA A CA 1
ATOM 965 C C . ALA A 1 145 ? 12.139 -13.346 6.118 1.00 12.84 145 ALA A C 1
ATOM 966 O O . ALA A 1 145 ? 11.346 -12.534 6.618 1.00 12.59 145 ALA A O 1
ATOM 968 N N . ALA A 1 146 ? 13.314 -13.649 6.645 1.00 12.63 146 ALA A N 1
ATOM 969 C CA . ALA A 1 146 ? 13.792 -12.974 7.831 1.00 12.06 146 ALA A CA 1
ATOM 970 C C . ALA A 1 146 ? 13.902 -11.455 7.596 1.00 12.09 146 ALA A C 1
ATOM 971 O O . ALA A 1 146 ? 13.556 -10.652 8.476 1.00 11.61 146 ALA A O 1
ATOM 973 N N . VAL A 1 147 ? 14.402 -11.060 6.441 1.00 11.31 147 VAL A N 1
ATOM 974 C CA . VAL A 1 147 ? 14.540 -9.664 6.129 1.00 12.58 147 VAL A CA 1
ATOM 975 C C . VAL A 1 147 ? 13.155 -8.998 6.102 1.00 11.82 147 VAL A C 1
ATOM 976 O O . VAL A 1 147 ? 12.977 -7.907 6.645 1.00 11.39 147 VAL A O 1
ATOM 980 N N . ALA A 1 148 ? 12.213 -9.636 5.445 1.00 11.96 148 ALA A N 1
ATOM 981 C CA . ALA A 1 148 ? 10.897 -9.126 5.231 1.00 12.88 148 ALA A CA 1
ATOM 982 C C . ALA A 1 148 ? 10.154 -8.972 6.567 1.00 12.80 148 ALA A C 1
ATOM 983 O O . ALA A 1 148 ? 9.511 -7.928 6.782 1.00 11.81 148 ALA A O 1
ATOM 985 N N . ILE A 1 149 ? 10.244 -9.992 7.432 1.00 12.69 149 ILE A N 1
ATOM 986 C CA . ILE A 1 149 ? 9.593 -9.942 8.750 1.00 14.08 149 ILE A CA 1
ATOM 987 C C . ILE A 1 149 ? 10.274 -8.854 9.585 1.00 12.80 149 ILE A C 1
ATOM 988 O O . ILE A 1 149 ? 9.616 -8.080 10.240 1.00 13.46 149 ILE A O 1
ATOM 993 N N . LEU A 1 150 ? 11.591 -8.815 9.584 1.00 11.84 150 LEU A N 1
ATOM 994 C CA . LEU A 1 150 ? 12.297 -7.805 10.403 1.00 11.30 150 LEU A CA 1
ATOM 995 C C . LEU A 1 150 ? 12.002 -6.381 9.889 1.00 11.21 150 LEU A C 1
ATOM 996 O O . LEU A 1 150 ? 11.766 -5.470 10.693 1.00 10.50 150 LEU A O 1
ATOM 1001 N N . GLN A 1 151 ? 12.006 -6.191 8.573 1.00 11.29 151 GLN A N 1
ATOM 1002 C CA . GLN A 1 151 ? 11.758 -4.877 7.994 1.00 11.89 151 GLN A CA 1
ATOM 1003 C C . GLN A 1 151 ? 10.361 -4.372 8.380 1.00 12.01 151 GLN A C 1
ATOM 1004 O O . GLN A 1 151 ? 10.221 -3.199 8.661 1.00 13.71 151 GLN A O 1
ATOM 1010 N N . SER A 1 152 ? 9.358 -5.228 8.343 1.00 13.97 152 SER A N 1
ATOM 1011 C CA . SER A 1 152 ? 8.003 -4.953 8.790 1.00 13.99 152 SER A CA 1
ATOM 1012 C C . SER A 1 152 ? 8.031 -4.463 10.230 1.00 13.81 152 SER A C 1
ATOM 1013 O O . SER A 1 152 ? 7.454 -3.457 10.538 1.00 14.35 152 SER A O 1
ATOM 1016 N N . TRP A 1 153 ? 8.664 -5.232 11.098 1.00 12.64 153 TRP A N 1
ATOM 1017 C CA . TRP A 1 153 ? 8.757 -4.817 12.489 1.00 12.96 153 TRP A CA 1
ATOM 1018 C C . TRP A 1 153 ? 9.398 -3.419 12.576 1.00 13.62 153 TRP A C 1
ATOM 1019 O O . TRP A 1 153 ? 8.869 -2.523 13.278 1.00 13.80 153 TRP A O 1
ATOM 1030 N N . LEU A 1 154 ? 10.489 -3.176 11.837 1.00 12.76 154 LEU A N 1
ATOM 1031 C CA . LEU A 1 154 ? 11.214 -1.914 12.010 1.00 13.20 154 LEU A CA 1
ATOM 1032 C C . LEU A 1 154 ? 10.353 -0.758 11.491 1.00 13.50 154 LEU A C 1
ATOM 1033 O O . LEU A 1 154 ? 10.321 0.324 12.075 1.00 11.71 154 LEU A O 1
ATOM 1038 N N . ASP A 1 155 ? 9.686 -1.009 10.379 1.00 13.56 155 ASP A N 1
ATOM 1039 C CA . ASP A 1 155 ? 8.806 -0.018 9.748 1.00 14.84 155 ASP A CA 1
ATOM 1040 C C . ASP A 1 155 ? 7.636 0.346 10.677 1.00 16.72 155 ASP A C 1
ATOM 1041 O O . ASP A 1 155 ? 7.290 1.534 10.843 1.00 15.44 155 ASP A O 1
ATOM 1046 N N . GLU A 1 156 ? 6.974 -0.681 11.198 1.00 16.36 156 GLU A N 1
ATOM 1047 C CA . GLU A 1 156 ? 5.836 -0.496 12.101 1.00 16.55 156 GLU A CA 1
ATOM 1048 C C . GLU A 1 156 ? 6.304 0.221 13.373 1.00 16.89 156 GLU A C 1
ATOM 1049 O O . GLU A 1 156 ? 5.619 1.044 13.910 1.00 15.70 156 GLU A O 1
ATOM 1055 N N . ARG A 1 157 ? 7.474 -0.125 13.875 1.00 15.60 157 ARG A N 1
ATOM 1056 C CA . ARG A 1 157 ? 7.997 0.492 15.095 1.00 16.67 157 ARG A CA 1
ATOM 1057 C C . ARG A 1 157 ? 8.180 2.015 14.899 1.00 17.88 157 ARG A C 1
ATOM 1058 O O . ARG A 1 157 ? 7.752 2.816 15.701 1.00 17.13 157 ARG A O 1
ATOM 1066 N N . LEU A 1 158 ? 8.886 2.419 13.861 1.00 19.92 158 LEU A N 1
ATOM 1067 C CA . LEU A 1 158 ? 9.134 3.841 13.622 1.00 22.44 158 LEU A CA 1
ATOM 1068 C C . LEU A 1 158 ? 7.796 4.569 13.425 1.00 21.19 158 LEU A C 1
ATOM 1069 O O . LEU A 1 158 ? 7.654 5.684 13.880 1.00 18.55 158 LEU A O 1
ATOM 1074 N N . ALA A 1 159 ? 6.839 3.918 12.777 1.00 19.65 159 ALA A N 1
ATOM 1075 C CA . ALA A 1 159 ? 5.532 4.517 12.509 1.00 21.57 159 ALA A CA 1
ATOM 1076 C C . ALA A 1 159 ? 4.804 4.771 13.829 1.00 22.76 159 ALA A C 1
ATOM 1077 O O . ALA A 1 159 ? 4.297 5.864 14.058 1.00 22.08 159 ALA A O 1
ATOM 1079 N N . ALA A 1 160 ? 4.790 3.758 14.679 1.00 22.22 160 ALA A N 1
ATOM 1080 C CA . ALA A 1 160 ? 4.208 3.849 16.034 1.00 23.61 160 ALA A CA 1
ATOM 1081 C C . ALA A 1 160 ? 4.897 4.938 16.858 1.00 24.51 160 ALA A C 1
ATOM 1082 O O . ALA A 1 160 ? 4.220 5.667 17.554 1.00 26.97 160 ALA A O 1
ATOM 1084 N N . MET A 1 161 ? 6.206 5.096 16.736 1.00 25.52 161 MET A N 1
ATOM 1085 C CA . MET A 1 161 ? 6.925 6.069 17.549 1.00 28.85 161 MET A CA 1
ATOM 1086 C C . MET A 1 161 ? 6.672 7.502 17.058 1.00 30.17 161 MET A C 1
ATOM 1087 O O . MET A 1 161 ? 6.736 8.433 17.859 1.00 35.65 161 MET A O 1
ATOM 1092 N N . ALA A 1 162 ? 6.420 7.709 15.777 1.00 30.87 162 ALA A N 1
ATOM 1093 C CA . ALA A 1 162 ? 6.248 9.044 15.219 1.00 34.09 162 ALA A CA 1
ATOM 1094 C C . ALA A 1 162 ? 4.963 9.694 15.746 1.00 36.85 162 ALA A C 1
ATOM 1095 O O . ALA A 1 162 ? 3.884 9.129 15.579 1.00 49.54 162 ALA A O 1
ATOM 1097 N N . PRO B 1 8 ? 5.745 -0.473 -20.246 1.00 30.44 8 PRO B N 1
ATOM 1098 C CA . PRO B 1 8 ? 5.445 -1.877 -19.785 1.00 29.20 8 PRO B CA 1
ATOM 1099 C C . PRO B 1 8 ? 6.640 -2.408 -18.978 1.00 29.47 8 PRO B C 1
ATOM 1100 O O . PRO B 1 8 ? 7.811 -2.266 -19.430 1.00 25.95 8 PRO B O 1
ATOM 1102 N N . PRO B 1 9 ? 6.378 -3.042 -17.808 1.00 28.70 9 PRO B N 1
ATOM 1103 C CA . PRO B 1 9 ? 7.485 -3.701 -17.090 1.00 24.72 9 PRO B CA 1
ATOM 1104 C C . PRO B 1 9 ? 8.019 -4.916 -17.848 1.00 24.54 9 PRO B C 1
ATOM 1105 O O . PRO B 1 9 ? 7.352 -5.498 -18.693 1.00 25.03 9 PRO B O 1
ATOM 1109 N N . ASP B 1 10 ? 9.242 -5.284 -17.543 1.00 20.75 10 ASP B N 1
ATOM 1110 C CA . ASP B 1 10 ? 9.871 -6.434 -18.184 1.00 21.70 10 ASP B CA 1
ATOM 1111 C C . ASP B 1 10 ? 9.466 -7.687 -17.414 1.00 22.07 10 ASP B C 1
ATOM 1112 O O . ASP B 1 10 ? 8.999 -7.603 -16.291 1.00 23.05 10 ASP B O 1
ATOM 1117 N N . ARG B 1 11 ? 9.648 -8.836 -18.039 1.00 22.33 11 ARG B N 1
ATOM 1118 C CA . ARG B 1 11 ? 9.156 -10.054 -17.490 1.00 25.70 11 ARG B CA 1
ATOM 1119 C C . ARG B 1 11 ? 10.325 -10.818 -16.857 1.00 22.53 11 ARG B C 1
ATOM 1120 O O . ARG B 1 11 ? 11.228 -11.196 -17.549 1.00 21.57 11 ARG B O 1
ATOM 1128 N N . PRO B 1 12 ? 10.299 -11.059 -15.538 1.00 21.61 12 PRO B N 1
ATOM 1129 C CA . PRO B 1 12 ? 11.448 -11.758 -14.987 1.00 21.83 12 PRO B CA 1
ATOM 1130 C C . PRO B 1 12 ? 11.564 -13.190 -15.540 1.00 23.64 12 PRO B C 1
ATOM 1131 O O . PRO B 1 12 ? 10.555 -13.937 -15.598 1.00 22.22 12 PRO B O 1
ATOM 1135 N N . GLY B 1 13 ? 12.779 -13.585 -15.868 1.00 24.50 13 GLY B N 1
ATOM 1136 C CA . GLY B 1 13 ? 13.005 -14.937 -16.295 1.00 27.32 13 GLY B CA 1
ATOM 1137 C C . GLY B 1 13 ? 12.583 -15.136 -17.743 1.00 29.82 13 GLY B C 1
ATOM 1138 O O . GLY B 1 13 ? 12.523 -16.273 -18.231 1.00 29.12 13 GLY B O 1
ATOM 1139 N N . ASP B 1 14 ? 12.280 -14.040 -18.426 1.00 30.83 14 ASP B N 1
ATOM 1140 C CA . ASP B 1 14 ? 12.004 -14.118 -19.858 1.00 34.61 14 ASP B CA 1
ATOM 1141 C C . ASP B 1 14 ? 13.184 -14.836 -20.544 1.00 33.96 14 ASP B C 1
ATOM 1142 O O . ASP B 1 14 ? 14.287 -14.275 -20.639 1.00 30.80 14 ASP B O 1
ATOM 1147 N N . PRO B 1 15 ? 12.954 -16.056 -21.057 1.00 36.01 15 PRO B N 1
ATOM 1148 C CA . PRO B 1 15 ? 14.043 -16.827 -21.667 1.00 40.48 15 PRO B CA 1
ATOM 1149 C C . PRO B 1 15 ? 14.685 -16.115 -22.868 1.00 43.16 15 PRO B C 1
ATOM 1150 O O . PRO B 1 15 ? 15.775 -16.502 -23.278 1.00 44.19 15 PRO B O 1
ATOM 1154 N N . ALA B 1 16 ? 14.001 -15.102 -23.405 1.00 43.54 16 ALA B N 1
ATOM 1155 C CA . ALA B 1 16 ? 14.462 -14.332 -24.552 1.00 44.11 16 ALA B CA 1
ATOM 1156 C C . ALA B 1 16 ? 15.511 -13.297 -24.146 1.00 46.10 16 ALA B C 1
ATOM 1157 O O . ALA B 1 16 ? 16.206 -12.753 -25.002 1.00 44.25 16 ALA B O 1
ATOM 1159 N N . HIS B 1 17 ? 15.579 -12.955 -22.868 1.00 44.57 17 HIS B N 1
ATOM 1160 C CA . HIS B 1 17 ? 16.484 -11.907 -22.466 1.00 42.02 17 HIS B CA 1
ATOM 1161 C C . HIS B 1 17 ? 17.324 -12.334 -21.257 1.00 39.02 17 HIS B C 1
ATOM 1162 O O . HIS B 1 17 ? 18.232 -11.625 -20.910 1.00 34.68 17 HIS B O 1
ATOM 1169 N N . ASP B 1 18 ? 17.049 -13.474 -20.623 1.00 32.98 18 ASP B N 1
ATOM 1170 C CA . ASP B 1 18 ? 17.703 -13.756 -19.370 1.00 32.81 18 ASP B CA 1
ATOM 1171 C C . ASP B 1 18 ? 19.196 -14.061 -19.611 1.00 31.80 18 ASP B C 1
ATOM 1172 O O . ASP B 1 18 ? 19.551 -14.763 -20.541 1.00 26.90 18 ASP B O 1
ATOM 1177 N N . PRO B 1 19 ? 20.086 -13.574 -18.750 1.00 29.84 19 PRO B N 1
ATOM 1178 C CA . PRO B 1 19 ? 21.504 -13.799 -19.070 1.00 31.54 19 PRO B CA 1
ATOM 1179 C C . PRO B 1 19 ? 22.119 -14.972 -18.303 1.00 31.75 19 PRO B C 1
ATOM 1180 O O . PRO B 1 19 ? 23.336 -15.126 -18.304 1.00 37.30 19 PRO B O 1
ATOM 1184 N N . GLY B 1 20 ? 21.279 -15.750 -17.644 1.00 27.66 20 GLY B N 1
ATOM 1185 C CA . GLY B 1 20 ? 21.729 -16.801 -16.797 1.00 27.44 20 GLY B CA 1
ATOM 1186 C C . GLY B 1 20 ? 22.246 -16.282 -15.467 1.00 28.41 20 GLY B C 1
ATOM 1187 O O . GLY B 1 20 ? 21.711 -15.355 -14.874 1.00 29.82 20 GLY B O 1
ATOM 1188 N N . ARG B 1 21 ? 23.337 -16.882 -15.025 1.00 27.40 21 ARG B N 1
ATOM 1189 C CA . ARG B 1 21 ? 23.800 -16.761 -13.660 1.00 27.77 21 ARG B CA 1
ATOM 1190 C C . ARG B 1 21 ? 24.541 -15.430 -13.484 1.00 25.22 21 ARG B C 1
ATOM 1191 O O . ARG B 1 21 ? 25.174 -14.896 -14.408 1.00 20.08 21 ARG B O 1
ATOM 1199 N N . GLY B 1 22 ? 24.536 -14.942 -12.256 1.00 21.70 22 GLY B N 1
ATOM 1200 C CA . GLY B 1 22 ? 25.304 -13.730 -11.948 1.00 21.70 22 GLY B CA 1
ATOM 1201 C C . GLY B 1 22 ? 24.517 -12.782 -11.053 1.00 20.46 22 GLY B C 1
ATOM 1202 O O . GLY B 1 22 ? 23.289 -12.946 -10.824 1.00 18.33 22 GLY B O 1
ATOM 1203 N N . ARG B 1 23 ? 25.230 -11.796 -10.517 1.00 20.79 23 ARG B N 1
ATOM 1204 C CA . ARG B 1 23 ? 24.658 -10.898 -9.546 1.00 19.97 23 ARG B CA 1
ATOM 1205 C C . ARG B 1 23 ? 23.726 -9.912 -10.272 1.00 18.73 23 ARG B C 1
ATOM 1206 O O . ARG B 1 23 ? 24.027 -9.439 -11.365 1.00 17.12 23 ARG B O 1
ATOM 1214 N N . ARG B 1 24 ? 22.592 -9.593 -9.658 1.00 18.15 24 ARG B N 1
ATOM 1215 C CA . ARG B 1 24 ? 21.712 -8.554 -10.148 1.00 15.83 24 ARG B CA 1
ATOM 1216 C C . ARG B 1 24 ? 21.855 -7.347 -9.231 1.00 16.98 24 ARG B C 1
ATOM 1217 O O . ARG B 1 24 ? 21.902 -7.522 -7.987 1.00 16.17 24 ARG B O 1
ATOM 1225 N N . LEU B 1 25 ? 21.881 -6.149 -9.814 1.00 16.61 25 LEU B N 1
ATOM 1226 C CA . LEU B 1 25 ? 21.773 -4.921 -9.065 1.00 16.83 25 LEU B CA 1
ATOM 1227 C C . LEU B 1 25 ? 20.292 -4.521 -9.060 1.00 16.61 25 LEU B C 1
ATOM 1228 O O . LEU B 1 25 ? 19.622 -4.663 -10.084 1.00 16.37 25 LEU B O 1
ATOM 1233 N N . GLY B 1 26 ? 19.790 -4.042 -7.936 1.00 15.06 26 GLY B N 1
ATOM 1234 C CA . GLY B 1 26 ? 18.405 -3.517 -7.871 1.00 14.46 26 GLY B CA 1
ATOM 1235 C C . GLY B 1 26 ? 18.370 -2.061 -7.436 1.00 14.81 26 GLY B C 1
ATOM 1236 O O . GLY B 1 26 ? 19.141 -1.625 -6.571 1.00 15.09 26 GLY B O 1
ATOM 1237 N N . ILE B 1 27 ? 17.456 -1.302 -8.029 1.00 14.31 27 ILE B N 1
ATOM 1238 C CA . ILE B 1 27 ? 17.466 0.127 -7.868 1.00 15.62 27 ILE B CA 1
ATOM 1239 C C . ILE B 1 27 ? 16.042 0.629 -7.637 1.00 15.84 27 ILE B C 1
ATOM 1240 O O . ILE B 1 27 ? 15.163 0.322 -8.404 1.00 16.65 27 ILE B O 1
ATOM 1245 N N . ASP B 1 28 ? 15.867 1.412 -6.578 1.00 16.08 28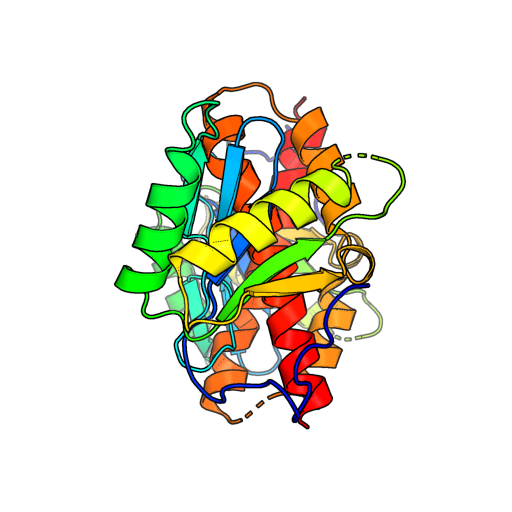 ASP B N 1
ATOM 1246 C CA . ASP B 1 28 ? 14.643 2.138 -6.248 1.00 17.77 28 ASP B CA 1
ATOM 1247 C C . ASP B 1 28 ? 14.874 3.642 -6.437 1.00 18.45 28 ASP B C 1
ATOM 1248 O O . ASP B 1 28 ? 15.637 4.271 -5.690 1.00 17.61 28 ASP B O 1
ATOM 1253 N N . VAL B 1 29 ? 14.141 4.225 -7.379 1.00 18.19 29 VAL B N 1
ATOM 1254 C CA . VAL B 1 29 ? 14.326 5.620 -7.763 1.00 20.39 29 VAL B CA 1
ATOM 1255 C C . VAL B 1 29 ? 13.429 6.546 -6.931 1.00 20.79 29 VAL B C 1
ATOM 1256 O O . VAL B 1 29 ? 12.247 6.723 -7.205 1.00 21.25 29 VAL B O 1
ATOM 1260 N N . GLY B 1 30 ? 14.054 7.216 -5.972 1.00 22.35 30 GLY B N 1
ATOM 1261 C CA . GLY B 1 30 ? 13.429 8.295 -5.256 1.00 23.23 30 GLY B CA 1
ATOM 1262 C C . GLY B 1 30 ? 13.668 9.634 -5.926 1.00 25.69 30 GLY B C 1
ATOM 1263 O O . GLY B 1 30 ? 14.459 9.760 -6.879 1.00 23.40 30 GLY B O 1
ATOM 1264 N N . ALA B 1 31 ? 12.987 10.642 -5.387 1.00 30.12 31 ALA B N 1
ATOM 1265 C CA . ALA B 1 31 ? 13.026 12.027 -5.887 1.00 30.27 31 ALA B CA 1
ATOM 1266 C C . ALA B 1 31 ? 14.385 12.657 -5.573 1.00 29.64 31 ALA B C 1
ATOM 1267 O O . ALA B 1 31 ? 14.966 13.311 -6.439 1.00 29.13 31 ALA B O 1
ATOM 1269 N N . ALA B 1 32 ? 14.898 12.423 -4.361 1.00 29.81 32 ALA B N 1
ATOM 1270 C CA . ALA B 1 32 ? 16.198 12.995 -3.927 1.00 28.81 32 ALA B CA 1
ATOM 1271 C C . ALA B 1 32 ? 17.272 11.906 -3.769 1.00 26.23 32 ALA B C 1
ATOM 1272 O O . ALA B 1 32 ? 18.445 12.246 -3.768 1.00 23.82 32 ALA B O 1
ATOM 1274 N N . ARG B 1 33 ? 16.889 10.629 -3.616 1.00 22.13 33 ARG B N 1
ATOM 1275 C CA . ARG B 1 33 ? 17.804 9.562 -3.205 1.00 22.59 33 ARG B CA 1
ATOM 1276 C C . ARG B 1 33 ? 17.466 8.276 -3.973 1.00 21.93 33 ARG B C 1
ATOM 1277 O O . ARG B 1 33 ? 16.296 8.043 -4.285 1.00 20.44 33 ARG B O 1
ATOM 1285 N N . ILE B 1 34 ? 18.471 7.456 -4.266 1.00 18.90 34 ILE B N 1
ATOM 1286 C CA . ILE B 1 34 ? 18.234 6.185 -4.967 1.00 17.80 34 ILE B CA 1
ATOM 1287 C C . ILE B 1 34 ? 18.728 5.061 -4.056 1.00 16.95 34 ILE B C 1
ATOM 1288 O O . ILE B 1 34 ? 19.886 5.050 -3.616 1.00 16.97 34 ILE B O 1
ATOM 1293 N N . GLY B 1 35 ? 17.848 4.132 -3.749 1.00 15.87 35 GLY B N 1
ATOM 1294 C CA . GLY B 1 35 ? 18.300 2.981 -2.954 1.00 14.67 35 GLY B CA 1
ATOM 1295 C C . GLY B 1 35 ? 18.862 1.891 -3.843 1.00 13.79 35 GLY B C 1
ATOM 1296 O O . GLY B 1 35 ? 18.402 1.643 -5.007 1.00 13.10 35 GLY B O 1
ATOM 1297 N N . VAL B 1 36 ? 19.893 1.228 -3.342 1.00 13.78 36 VAL B N 1
ATOM 1298 C CA . VAL B 1 36 ? 20.504 0.194 -4.141 1.00 14.09 36 VAL B CA 1
ATOM 1299 C C . VAL B 1 36 ? 20.648 -1.070 -3.329 1.00 13.27 36 VAL B C 1
ATOM 1300 O O . VAL B 1 36 ? 21.066 -1.019 -2.136 1.00 14.68 36 VAL B O 1
ATOM 1304 N N . ALA B 1 37 ? 20.395 -2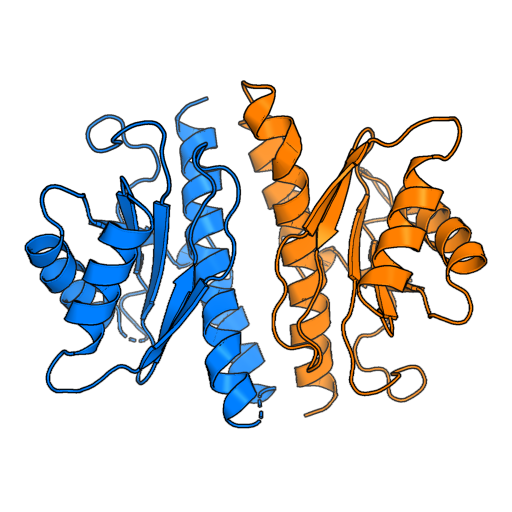.175 -4.009 1.00 11.71 37 ALA B N 1
ATOM 1305 C CA . ALA B 1 37 ? 20.559 -3.485 -3.486 1.00 12.92 37 ALA B CA 1
ATOM 1306 C C . ALA B 1 37 ? 21.256 -4.357 -4.517 1.00 14.07 37 ALA B C 1
ATOM 1307 O O . ALA B 1 37 ? 21.403 -3.958 -5.693 1.00 14.40 37 ALA B O 1
ATOM 1309 N N . CYS B 1 38 ? 21.717 -5.529 -4.083 1.00 14.44 38 CYS B N 1
ATOM 1310 C CA A CYS B 1 38 ? 22.315 -6.463 -5.032 0.50 15.60 38 CYS B CA 1
ATOM 1311 C CA B CYS B 1 38 ? 22.370 -6.464 -5.007 0.50 15.72 38 CYS B CA 1
ATOM 1312 C C . CYS B 1 38 ? 22.051 -7.907 -4.602 1.00 15.93 38 CYS B C 1
ATOM 1313 O O . CYS B 1 38 ? 21.802 -8.165 -3.447 1.00 16.61 38 CYS B O 1
ATOM 1318 N N . SER B 1 39 ? 22.116 -8.829 -5.564 1.00 15.73 39 SER B N 1
ATOM 1319 C CA . SER B 1 39 ? 21.972 -10.244 -5.273 1.00 16.46 39 SER B CA 1
ATOM 1320 C C . SER B 1 39 ? 23.350 -10.893 -5.120 1.00 18.58 39 SER B C 1
ATOM 1321 O O . SER B 1 39 ? 24.400 -10.300 -5.456 1.00 19.12 39 SER B O 1
ATOM 1324 N N . ASP B 1 40 ? 23.290 -12.133 -4.613 1.00 18.59 40 ASP B N 1
ATOM 1325 C CA . ASP B 1 40 ? 24.396 -13.080 -4.665 1.00 20.08 40 ASP B CA 1
ATOM 1326 C C . ASP B 1 40 ? 24.572 -13.508 -6.131 1.00 20.08 40 ASP B C 1
ATOM 1327 O O . ASP B 1 40 ? 23.672 -13.274 -6.932 1.00 18.49 40 ASP B O 1
ATOM 1332 N N . PRO B 1 41 ? 25.701 -14.171 -6.472 1.00 21.15 41 PRO B N 1
ATOM 1333 C CA . PRO B 1 41 ? 25.968 -14.603 -7.851 1.00 22.75 41 PRO B CA 1
ATOM 1334 C C . PRO B 1 41 ? 24.933 -15.587 -8.418 1.00 21.16 41 PRO B C 1
ATOM 1335 O O . PRO B 1 41 ? 24.742 -15.632 -9.632 1.00 23.97 41 PRO B O 1
ATOM 1339 N N . ASP B 1 42 ? 24.225 -16.314 -7.561 1.00 21.01 42 ASP B N 1
ATOM 1340 C CA . ASP B 1 42 ? 23.223 -17.288 -8.023 1.00 20.83 42 ASP B CA 1
ATOM 1341 C C . ASP B 1 42 ? 21.839 -16.634 -8.151 1.00 20.23 42 ASP B C 1
ATOM 1342 O O . ASP B 1 42 ? 20.877 -17.318 -8.466 1.00 21.26 42 ASP B O 1
ATOM 1347 N N . ALA B 1 43 ? 21.727 -15.341 -7.872 1.00 19.36 43 ALA B N 1
ATOM 1348 C CA . ALA B 1 43 ? 20.500 -14.561 -8.064 1.00 18.35 43 ALA B CA 1
ATOM 1349 C C . ALA B 1 43 ? 19.348 -15.126 -7.233 1.00 19.69 43 ALA B C 1
ATOM 1350 O O . ALA B 1 43 ? 18.215 -15.249 -7.744 1.00 19.78 43 ALA B O 1
ATOM 1352 N N . ILE B 1 44 ? 19.616 -15.324 -5.943 1.00 18.30 44 ILE B N 1
ATOM 1353 C CA . ILE B 1 44 ? 18.678 -15.913 -4.992 1.00 21.40 44 ILE B CA 1
ATOM 1354 C C . ILE B 1 44 ? 18.162 -14.840 -4.024 1.00 18.16 44 ILE B C 1
ATOM 1355 O O . ILE B 1 44 ? 16.943 -14.783 -3.720 1.00 17.46 44 ILE B O 1
ATOM 1360 N N . LEU B 1 45 ? 19.107 -14.059 -3.474 1.00 16.44 45 LEU B N 1
ATOM 1361 C CA . LEU B 1 45 ? 18.875 -13.266 -2.252 1.00 15.56 45 LEU B CA 1
ATOM 1362 C C . LEU B 1 45 ? 19.386 -11.838 -2.449 1.00 14.84 45 LEU B C 1
ATOM 1363 O O . LEU B 1 45 ? 20.591 -11.614 -2.758 1.00 12.86 45 LEU B O 1
ATOM 1368 N N . ALA B 1 46 ? 18.461 -10.882 -2.225 1.00 13.89 46 ALA B N 1
ATOM 1369 C CA . ALA B 1 46 ? 18.741 -9.463 -2.269 1.00 13.34 46 ALA B CA 1
ATOM 1370 C C . ALA B 1 46 ? 19.238 -8.951 -0.911 1.00 14.31 46 ALA B C 1
ATOM 1371 O O . ALA B 1 46 ? 18.659 -9.235 0.132 1.00 13.54 46 ALA B O 1
ATOM 1373 N N . THR B 1 47 ? 20.350 -8.218 -0.973 1.00 15.70 47 THR B N 1
ATOM 1374 C CA . THR B 1 47 ? 20.989 -7.538 0.199 1.00 18.30 47 THR B CA 1
ATOM 1375 C C . THR B 1 47 ? 21.129 -6.041 -0.108 1.00 16.31 47 THR B C 1
ATOM 1376 O O . THR B 1 47 ? 21.399 -5.681 -1.259 1.00 15.91 47 THR B O 1
ATOM 1380 N N . PRO B 1 48 ? 20.954 -5.160 0.879 1.00 16.87 48 PRO B N 1
ATOM 1381 C CA . PRO B 1 48 ? 21.144 -3.718 0.682 1.00 17.15 48 PRO B CA 1
ATOM 1382 C C . PRO B 1 48 ? 22.614 -3.390 0.384 1.00 17.94 48 PRO B C 1
ATOM 1383 O O . PRO B 1 48 ? 23.452 -4.088 0.840 1.00 16.54 48 PRO B O 1
ATOM 1387 N N . VAL B 1 49 ? 22.857 -2.390 -0.475 1.00 17.94 49 VAL B N 1
ATOM 1388 C CA . VAL B 1 49 ? 24.208 -1.929 -0.819 1.00 19.61 49 VAL B CA 1
ATOM 1389 C C . VAL B 1 49 ? 24.397 -0.512 -0.274 1.00 19.04 49 VAL B C 1
ATOM 1390 O O . VAL B 1 49 ? 25.216 -0.290 0.607 1.00 18.83 49 VAL B O 1
ATOM 1394 N N . GLU B 1 50 ? 23.644 0.450 -0.757 1.00 17.28 50 GLU B N 1
ATOM 1395 C CA . GLU B 1 50 ? 23.892 1.790 -0.334 1.00 20.04 50 GLU B CA 1
ATOM 1396 C C . GLU B 1 50 ? 22.790 2.695 -0.878 1.00 19.55 50 GLU B C 1
ATOM 1397 O O . GLU B 1 50 ? 21.967 2.282 -1.718 1.00 18.83 50 GLU B O 1
ATOM 1403 N N . THR B 1 51 ? 22.774 3.903 -0.365 1.00 17.33 51 THR B N 1
ATOM 1404 C CA . THR B 1 51 ? 21.886 4.944 -0.882 1.00 18.05 51 THR B CA 1
ATOM 1405 C C . THR B 1 51 ? 22.760 5.929 -1.660 1.00 21.39 51 THR B C 1
ATOM 1406 O O . THR B 1 51 ? 23.786 6.367 -1.142 1.00 19.89 51 THR B O 1
ATOM 1410 N N . VAL B 1 52 ? 22.348 6.227 -2.891 1.00 20.17 52 VAL B N 1
ATOM 1411 C CA . VAL B 1 52 ? 23.012 7.168 -3.764 1.00 22.18 52 VAL B CA 1
ATOM 1412 C C . VAL B 1 52 ? 22.215 8.483 -3.812 1.00 21.25 52 VAL B C 1
ATOM 1413 O O . VAL B 1 52 ? 21.038 8.522 -4.165 1.00 21.59 52 VAL B O 1
ATOM 1417 N N . ARG B 1 53 ? 22.870 9.601 -3.470 1.00 23.42 53 ARG B N 1
ATOM 1418 C CA . ARG B 1 53 ? 22.232 10.910 -3.591 1.00 26.86 53 ARG B CA 1
ATOM 1419 C C . ARG B 1 53 ? 22.024 11.236 -5.074 1.00 28.19 53 ARG B C 1
ATOM 1420 O O . ARG B 1 53 ? 22.931 11.126 -5.864 1.00 26.64 53 ARG B O 1
ATOM 1428 N N . ARG B 1 54 ? 20.826 11.636 -5.423 1.00 27.56 54 ARG B N 1
ATOM 1429 C CA . ARG B 1 54 ? 20.526 12.104 -6.755 1.00 32.53 54 ARG B CA 1
ATOM 1430 C C . ARG B 1 54 ? 21.056 13.545 -6.876 1.00 34.62 54 ARG B C 1
ATOM 1431 O O . ARG B 1 54 ? 21.200 14.248 -5.884 1.00 32.79 54 ARG B O 1
ATOM 1439 N N . ASP B 1 55 ? 21.422 13.977 -8.067 1.00 40.40 55 ASP B N 1
ATOM 1440 C CA . ASP B 1 55 ? 21.820 15.386 -8.255 1.00 45.20 55 ASP B CA 1
ATOM 1441 C C . ASP B 1 55 ? 21.615 15.768 -9.722 1.00 46.60 55 ASP B C 1
ATOM 1442 O O . ASP B 1 55 ? 21.728 14.921 -10.611 1.00 39.94 55 ASP B O 1
ATOM 1447 N N . ARG B 1 56 ? 21.360 17.057 -9.947 1.00 47.71 56 ARG B N 1
ATOM 1448 C CA . ARG B 1 56 ? 21.071 17.576 -11.275 1.00 47.45 56 ARG B CA 1
ATOM 1449 C C . ARG B 1 56 ? 22.229 17.238 -12.223 1.00 45.57 56 ARG B C 1
ATOM 1450 O O . ARG B 1 56 ? 21.986 16.946 -13.374 1.00 44.36 56 ARG B O 1
ATOM 1452 N N . SER B 1 57 ? 23.465 17.225 -11.731 1.00 45.41 57 SER B N 1
ATOM 1453 C CA . SER B 1 57 ? 24.649 17.068 -12.592 1.00 48.35 57 SER B CA 1
ATOM 1454 C C . SER B 1 57 ? 24.826 15.615 -13.072 1.00 48.20 57 SER B C 1
ATOM 1455 O O . SER B 1 57 ? 25.720 15.344 -13.878 1.00 47.10 57 SER B O 1
ATOM 1458 N N . GLY B 1 58 ? 24.018 14.684 -12.551 1.00 38.66 58 GLY B N 1
ATOM 1459 C CA . GLY B 1 58 ? 23.985 13.293 -13.034 1.00 38.17 58 GLY B CA 1
ATOM 1460 C C . GLY B 1 58 ? 25.008 12.408 -12.343 1.00 32.00 58 GLY B C 1
ATOM 1461 O O . GLY B 1 58 ? 25.286 11.315 -12.776 1.00 29.58 58 GLY B O 1
ATOM 1462 N N . LYS B 1 59 ? 25.600 12.899 -11.275 1.00 31.31 59 LYS B N 1
ATOM 1463 C CA . LYS B 1 59 ? 26.627 12.161 -10.552 1.00 29.82 59 LYS B CA 1
ATOM 1464 C C . LYS B 1 59 ? 26.093 10.809 -10.074 1.00 26.73 59 LYS B C 1
ATOM 1465 O O . LYS B 1 59 ? 26.843 9.839 -9.929 1.00 23.39 59 LYS B O 1
ATOM 1471 N N . HIS B 1 60 ? 24.792 10.735 -9.817 1.00 25.41 60 HIS B N 1
ATOM 1472 C CA . HIS B 1 60 ? 24.223 9.507 -9.283 1.00 22.48 60 HIS B CA 1
ATOM 1473 C C . HIS B 1 60 ? 24.281 8.404 -10.334 1.00 19.99 60 HIS B C 1
ATOM 1474 O O . HIS B 1 60 ? 24.384 7.220 -9.984 1.00 19.31 60 HIS B O 1
ATOM 1481 N N . LEU B 1 61 ? 24.229 8.796 -11.605 1.00 18.71 61 LEU B N 1
ATOM 1482 C CA . LEU B 1 61 ? 24.235 7.828 -12.705 1.00 19.04 61 LEU B CA 1
ATOM 1483 C C . LEU B 1 61 ? 25.623 7.209 -12.800 1.00 20.72 61 LEU B C 1
ATOM 1484 O O . LEU B 1 61 ? 25.759 5.999 -13.097 1.00 17.90 61 LEU B O 1
ATOM 1489 N N . ARG B 1 62 ? 26.614 8.049 -12.520 1.00 21.60 62 ARG B N 1
ATOM 1490 C CA . ARG B 1 62 ? 28.004 7.579 -12.525 1.00 22.68 62 ARG B CA 1
ATOM 1491 C C . ARG B 1 62 ? 28.192 6.567 -11.391 1.00 19.75 62 ARG B C 1
ATOM 1492 O O . ARG B 1 62 ? 28.815 5.550 -11.597 1.00 18.20 62 ARG B O 1
ATOM 1500 N N . ARG B 1 63 ? 27.652 6.856 -10.202 1.00 19.16 63 ARG B N 1
ATOM 1501 C CA . ARG B 1 63 ? 27.838 5.948 -9.035 1.00 19.77 63 ARG B CA 1
ATOM 1502 C C . ARG B 1 63 ? 27.107 4.612 -9.261 1.00 17.91 63 ARG B C 1
ATOM 1503 O O . ARG B 1 63 ? 27.591 3.555 -8.909 1.00 16.47 63 ARG B O 1
ATOM 1511 N N . LEU B 1 64 ? 25.925 4.665 -9.859 1.00 17.57 64 LEU B N 1
ATOM 1512 C CA . LEU B 1 64 ? 25.144 3.416 -10.123 1.00 17.18 64 LEU B CA 1
ATOM 1513 C C . LEU B 1 64 ? 25.904 2.533 -11.123 1.00 18.23 64 LEU B C 1
ATOM 1514 O O . LEU B 1 64 ? 26.007 1.299 -10.950 1.00 16.39 64 LEU B O 1
ATOM 1519 N N . ALA B 1 65 ? 26.471 3.166 -12.157 1.00 17.51 65 ALA B N 1
ATOM 1520 C CA . ALA B 1 65 ? 27.287 2.410 -13.140 1.00 18.03 65 ALA B CA 1
ATOM 1521 C C . ALA B 1 65 ? 28.528 1.812 -12.470 1.00 16.26 65 ALA B C 1
ATOM 1522 O O . ALA B 1 65 ? 28.937 0.718 -12.824 1.00 16.49 65 ALA B O 1
ATOM 1524 N N . ALA B 1 66 ? 29.118 2.565 -11.551 1.00 17.05 66 ALA B N 1
ATOM 1525 C CA . ALA B 1 66 ? 30.258 2.138 -10.776 1.00 17.58 66 ALA B CA 1
ATOM 1526 C C . ALA B 1 66 ? 29.928 0.865 -9.986 1.00 17.96 66 ALA B C 1
ATOM 1527 O O . ALA B 1 66 ? 30.711 -0.098 -9.967 1.00 18.30 66 ALA B O 1
ATOM 1529 N N . LEU B 1 67 ? 28.739 0.839 -9.389 1.00 19.22 67 LEU B N 1
ATOM 1530 C CA . LEU B 1 67 ? 28.291 -0.328 -8.590 1.00 18.22 67 LEU B CA 1
ATOM 1531 C C . LEU B 1 67 ? 28.050 -1.536 -9.489 1.00 17.70 67 LEU B C 1
ATOM 1532 O O . LEU B 1 67 ? 28.454 -2.677 -9.173 1.00 20.17 67 LEU B O 1
ATOM 1537 N N . ALA B 1 68 ? 27.456 -1.303 -10.642 1.00 17.38 68 ALA B N 1
ATOM 1538 C CA . ALA B 1 68 ? 27.182 -2.364 -11.558 1.00 18.20 68 ALA B CA 1
ATOM 1539 C C . ALA B 1 68 ? 28.500 -3.043 -11.988 1.00 19.48 68 ALA B C 1
ATOM 1540 O O . ALA B 1 68 ? 28.563 -4.261 -12.145 1.00 19.91 68 ALA B O 1
ATOM 1542 N N . ALA B 1 69 ? 29.523 -2.246 -12.248 1.00 19.31 69 ALA B N 1
ATOM 1543 C CA . ALA B 1 69 ? 30.837 -2.783 -12.642 1.00 20.67 69 ALA B CA 1
ATOM 1544 C C . ALA B 1 69 ? 31.514 -3.501 -11.461 1.00 20.88 69 ALA B C 1
ATOM 1545 O O . ALA B 1 69 ? 31.926 -4.633 -11.573 1.00 20.90 69 ALA B O 1
ATOM 1547 N N . GLU B 1 70 ? 31.635 -2.820 -10.348 1.00 21.71 70 GLU B N 1
ATOM 1548 C CA . GLU B 1 70 ? 32.252 -3.390 -9.166 1.00 26.67 70 GLU B CA 1
ATOM 1549 C C . GLU B 1 70 ? 31.579 -4.703 -8.728 1.00 29.24 70 GLU B C 1
ATOM 1550 O O . GLU B 1 70 ? 32.296 -5.661 -8.381 1.00 25.90 70 GLU B O 1
ATOM 1556 N N . LEU B 1 71 ? 30.236 -4.772 -8.728 1.00 25.23 71 LEU B N 1
ATOM 1557 C CA . LEU B 1 71 ? 29.526 -5.989 -8.277 1.00 27.06 71 LEU B CA 1
ATOM 1558 C C . LEU B 1 71 ? 29.320 -6.973 -9.437 1.00 25.79 71 LEU B C 1
ATOM 1559 O O . LEU B 1 71 ? 28.730 -8.035 -9.252 1.00 26.13 71 LEU B O 1
ATOM 1564 N N . GLU B 1 72 ? 29.818 -6.644 -10.623 1.00 24.52 72 GLU B N 1
ATOM 1565 C CA . GLU B 1 72 ? 29.777 -7.523 -11.774 1.00 25.12 72 GLU B CA 1
ATOM 1566 C C . GLU B 1 72 ? 28.332 -7.956 -12.045 1.00 23.40 72 GLU B C 1
ATOM 1567 O O . GLU B 1 72 ? 28.035 -9.120 -12.280 1.00 22.81 72 GLU B O 1
ATOM 1573 N N . ALA B 1 73 ? 27.454 -6.972 -12.041 1.00 21.11 73 ALA B N 1
ATOM 1574 C CA . ALA B 1 73 ? 26.083 -7.184 -12.345 1.00 19.10 73 ALA B CA 1
ATOM 1575 C C . ALA B 1 73 ? 25.938 -7.712 -13.768 1.00 20.17 73 ALA B C 1
ATOM 1576 O O . ALA B 1 73 ? 26.500 -7.146 -14.690 1.00 22.11 73 ALA B O 1
ATOM 1578 N N . VAL B 1 74 ? 25.145 -8.774 -13.948 1.00 19.04 74 VAL B N 1
ATOM 1579 C CA . VAL B 1 74 ? 24.836 -9.290 -15.295 1.00 20.86 74 VAL B CA 1
ATOM 1580 C C . VAL B 1 74 ? 23.507 -8.701 -15.762 1.00 22.67 74 VAL B C 1
ATOM 1581 O O . VAL B 1 74 ? 23.107 -8.911 -16.902 1.00 22.10 74 VAL B O 1
ATOM 1585 N N . GLU B 1 75 ? 22.851 -7.966 -14.853 1.00 22.02 75 GLU B N 1
ATOM 1586 C CA . GLU B 1 75 ? 21.533 -7.406 -15.042 1.00 21.18 75 GLU B CA 1
ATOM 1587 C C . GLU B 1 75 ? 21.267 -6.335 -13.975 1.00 19.74 75 GLU B C 1
ATOM 1588 O O . GLU B 1 75 ? 21.523 -6.546 -12.783 1.00 18.47 75 GLU B O 1
ATOM 1594 N N . VAL B 1 76 ? 20.642 -5.232 -14.403 1.00 16.85 76 VAL B N 1
ATOM 1595 C CA . VAL B 1 76 ? 20.307 -4.193 -13.516 1.00 16.32 76 VAL B CA 1
ATOM 1596 C C . VAL B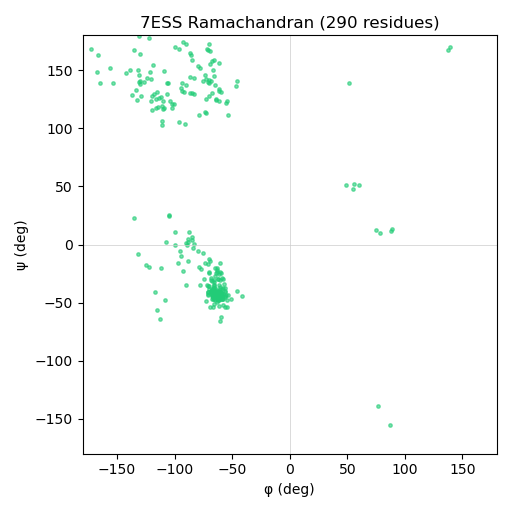 1 76 ? 18.780 -4.015 -13.545 1.00 18.08 76 VAL B C 1
ATOM 1597 O O . VAL B 1 76 ? 18.178 -3.846 -14.609 1.00 16.83 76 VAL B O 1
ATOM 1601 N N . ILE B 1 77 ? 18.184 -4.039 -12.375 1.00 15.38 77 ILE B N 1
ATOM 1602 C CA . ILE B 1 77 ? 16.731 -4.046 -12.181 1.00 15.66 77 ILE B CA 1
ATOM 1603 C C . ILE B 1 77 ? 16.282 -2.711 -11.577 1.00 15.35 77 ILE B C 1
ATOM 1604 O O . ILE B 1 77 ? 16.673 -2.386 -10.448 1.00 12.72 77 ILE B O 1
ATOM 1609 N N . VAL B 1 78 ? 15.414 -1.967 -12.293 1.00 14.23 78 VAL B N 1
ATOM 1610 C CA . VAL B 1 78 ? 14.921 -0.699 -11.825 1.00 15.20 78 VAL B CA 1
ATOM 1611 C C . VAL B 1 78 ? 13.427 -0.852 -11.506 1.00 15.48 78 VAL B C 1
ATOM 1612 O O . VAL B 1 78 ? 12.688 -1.390 -12.328 1.00 14.12 78 VAL B O 1
ATOM 1616 N N . GLY B 1 79 ? 13.052 -0.462 -10.281 1.00 13.59 79 GLY B N 1
ATOM 1617 C CA . GLY B 1 79 ? 11.629 -0.376 -9.845 1.00 15.57 79 GLY B CA 1
ATOM 1618 C C . GLY B 1 79 ? 10.809 0.500 -10.783 1.00 16.13 79 GLY B C 1
ATOM 1619 O O . GLY B 1 79 ? 11.197 1.613 -10.996 1.00 17.71 79 GLY B O 1
ATOM 1620 N N . LEU B 1 80 ? 9.710 -0.024 -11.365 1.00 15.91 80 LEU B N 1
ATOM 1621 C CA . LEU B 1 80 ? 8.801 0.763 -12.226 1.00 17.00 80 LEU B CA 1
ATOM 1622 C C . LEU B 1 80 ? 7.460 0.949 -11.481 1.00 17.36 80 LEU B C 1
ATOM 1623 O O . LEU B 1 80 ? 6.619 0.036 -11.407 1.00 14.78 80 LEU B O 1
ATOM 1628 N N . PRO B 1 81 ? 7.269 2.122 -10.933 1.00 17.86 81 PRO B N 1
ATOM 1629 C CA . PRO B 1 81 ? 6.003 2.452 -10.348 1.00 19.68 81 PRO B CA 1
ATOM 1630 C C . PRO B 1 81 ? 4.901 2.629 -11.402 1.00 20.96 81 PRO B C 1
ATOM 1631 O O . PRO B 1 81 ? 5.132 2.607 -12.610 1.00 17.63 81 PRO B O 1
ATOM 1635 N N . ARG B 1 82 ? 3.701 2.777 -10.894 1.00 22.81 82 ARG B N 1
ATOM 1636 C CA . ARG B 1 82 ? 2.531 2.983 -11.713 1.00 27.88 82 ARG B CA 1
ATOM 1637 C C . ARG B 1 82 ? 2.644 4.275 -12.535 1.00 29.09 82 ARG B C 1
ATOM 1638 O O . ARG B 1 82 ? 3.357 5.218 -12.136 1.00 28.58 82 ARG B O 1
ATOM 1646 N N . THR B 1 83 ? 1.931 4.382 -13.667 1.00 31.53 83 THR B N 1
ATOM 1647 C CA . THR B 1 83 ? 2.052 5.638 -14.477 1.00 32.03 83 THR B CA 1
ATOM 1648 C C . THR B 1 83 ? 1.429 6.846 -13.757 1.00 33.61 83 THR B C 1
ATOM 1649 O O . THR B 1 83 ? 1.913 7.962 -13.935 1.00 38.86 83 THR B O 1
ATOM 1653 N N . LEU B 1 84 ? 0.405 6.665 -12.938 1.00 34.84 84 LEU B N 1
ATOM 1654 C CA . LEU B 1 84 ? -0.112 7.768 -12.087 1.00 33.97 84 LEU B CA 1
ATOM 1655 C C . LEU B 1 84 ? 0.731 7.824 -10.805 1.00 38.66 84 LEU B C 1
ATOM 1656 O O . LEU B 1 84 ? 0.922 6.797 -10.169 1.00 35.95 84 LEU B O 1
ATOM 1661 N N . ALA B 1 85 ? 1.239 9.001 -10.418 1.00 45.35 85 ALA B N 1
ATOM 1662 C CA . ALA B 1 85 ? 2.044 9.142 -9.176 1.00 44.38 85 ALA B CA 1
ATOM 1663 N N . ARG B 1 90 ? 6.174 9.326 -6.666 1.00 41.69 90 ARG B N 1
ATOM 1664 C CA . ARG B 1 90 ? 6.848 8.378 -7.554 1.00 41.72 90 ARG B CA 1
ATOM 1665 C C . ARG B 1 90 ? 6.060 8.227 -8.864 1.00 41.24 90 ARG B C 1
ATOM 1666 O O . ARG B 1 90 ? 4.857 7.936 -8.836 1.00 46.79 90 ARG B O 1
ATOM 1674 N N . SER B 1 91 ? 6.769 8.334 -9.985 1.00 42.25 91 SER B N 1
ATOM 1675 C CA . SER B 1 91 ? 6.167 8.291 -11.320 1.00 37.94 91 SER B CA 1
ATOM 1676 C C . SER B 1 91 ? 6.929 7.302 -12.206 1.00 33.36 91 SER B C 1
ATOM 1677 O O . SER B 1 91 ? 8.143 7.146 -12.097 1.00 29.90 91 SER B O 1
ATOM 1680 N N . ALA B 1 92 ? 6.200 6.643 -13.088 1.00 31.10 92 ALA B N 1
ATOM 1681 C CA . ALA B 1 92 ? 6.821 5.758 -14.046 1.00 31.61 92 ALA B CA 1
ATOM 1682 C C . ALA B 1 92 ? 7.876 6.521 -14.855 1.00 34.09 92 ALA B C 1
ATOM 1683 O O . ALA B 1 92 ? 8.954 5.995 -15.115 1.00 30.95 92 ALA B O 1
ATOM 1685 N N . GLN B 1 93 ? 7.581 7.761 -15.237 1.00 37.23 93 GLN B N 1
ATOM 1686 C CA . GLN B 1 93 ? 8.438 8.461 -16.210 1.00 38.51 93 GLN B CA 1
ATOM 1687 C C . GLN B 1 93 ? 9.827 8.721 -15.614 1.00 32.96 93 GLN B C 1
ATOM 1688 O O . GLN B 1 93 ? 10.807 8.710 -16.337 1.00 31.99 93 GLN B O 1
ATOM 1694 N N . ASP B 1 94 ? 9.907 8.944 -14.310 1.00 33.03 94 ASP B N 1
ATOM 1695 C CA . ASP B 1 94 ? 11.169 9.214 -13.638 1.00 33.98 94 ASP B CA 1
ATOM 1696 C C . ASP B 1 94 ? 12.069 7.966 -13.690 1.00 29.96 94 ASP B C 1
ATOM 1697 O O . ASP B 1 94 ? 13.270 8.037 -13.996 1.00 26.62 94 ASP B O 1
ATOM 1702 N N . ALA B 1 95 ? 11.462 6.834 -13.363 1.00 24.64 95 ALA B N 1
ATOM 1703 C CA . ALA B 1 95 ? 12.149 5.571 -13.321 1.00 24.69 95 ALA B CA 1
ATOM 1704 C C . ALA B 1 95 ? 12.580 5.157 -14.727 1.00 22.76 95 ALA B C 1
ATOM 1705 O O . ALA B 1 95 ? 13.687 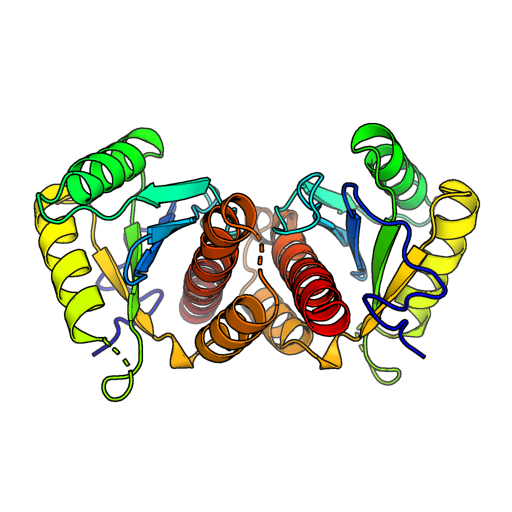4.601 -14.910 1.00 18.88 95 ALA B O 1
ATOM 1707 N N . ILE B 1 96 ? 11.695 5.394 -15.703 1.00 21.87 96 ILE B N 1
ATOM 1708 C CA . ILE B 1 96 ? 11.988 5.056 -17.081 1.00 21.38 96 ILE B CA 1
ATOM 1709 C C . ILE B 1 96 ? 13.206 5.873 -17.532 1.00 24.04 96 ILE B C 1
ATOM 1710 O O . ILE B 1 96 ? 14.156 5.302 -18.059 1.00 23.56 96 ILE B O 1
ATOM 1715 N N . GLU B 1 97 ? 13.191 7.178 -17.255 1.00 24.19 97 GLU B N 1
ATOM 1716 C CA . GLU B 1 97 ? 14.244 8.045 -17.689 1.00 25.88 97 GLU B CA 1
ATOM 1717 C C . GLU B 1 97 ? 15.569 7.591 -17.072 1.00 23.90 97 GLU B C 1
ATOM 1718 O O . GLU B 1 97 ? 16.577 7.517 -17.778 1.00 20.53 97 GLU B O 1
ATOM 1724 N N . LEU B 1 98 ? 15.575 7.281 -15.785 1.00 19.93 98 LEU B N 1
ATOM 1725 C CA . LEU B 1 98 ? 16.805 6.861 -15.164 1.00 20.05 98 LEU B CA 1
ATOM 1726 C C . LEU B 1 98 ? 17.275 5.543 -15.783 1.00 20.08 98 LEU B C 1
ATOM 1727 O O . LEU B 1 98 ? 18.472 5.353 -15.989 1.00 20.62 98 LEU B O 1
ATOM 1732 N N . ALA B 1 99 ? 16.335 4.625 -16.040 1.00 17.76 99 ALA B N 1
ATOM 1733 C CA . ALA B 1 99 ? 16.671 3.332 -16.588 1.00 18.76 99 ALA B CA 1
ATOM 1734 C C . ALA B 1 99 ? 17.340 3.486 -17.958 1.00 18.70 99 ALA B C 1
ATOM 1735 O O . ALA B 1 99 ? 18.287 2.747 -18.273 1.00 17.55 99 ALA B O 1
ATOM 1737 N N . GLU B 1 100 ? 16.784 4.356 -18.793 1.00 19.93 100 GLU B N 1
ATOM 1738 C CA . GLU B 1 100 ? 17.323 4.568 -20.114 1.00 22.19 100 GLU B CA 1
ATOM 1739 C C . GLU B 1 100 ? 18.725 5.175 -19.999 1.00 20.33 100 GLU B C 1
ATOM 1740 O O . GLU B 1 100 ? 19.654 4.647 -20.603 1.00 22.31 100 GLU B O 1
ATOM 1746 N N . ALA B 1 101 ? 18.891 6.171 -19.145 1.00 21.56 101 ALA B N 1
ATOM 1747 C CA . ALA B 1 101 ? 20.212 6.840 -18.982 1.00 23.04 101 ALA B CA 1
ATOM 1748 C C . ALA B 1 101 ? 21.234 5.859 -18.412 1.00 24.81 101 ALA B C 1
ATOM 1749 O O . ALA B 1 101 ? 22.433 5.838 -18.832 1.00 24.36 101 ALA B O 1
ATOM 1751 N N . LEU B 1 102 ? 20.777 5.038 -17.461 1.00 23.43 102 LEU B N 1
ATOM 1752 C CA . LEU B 1 102 ? 21.680 4.050 -16.911 1.00 25.15 102 LEU B CA 1
ATOM 1753 C C . LEU B 1 102 ? 22.050 3.017 -17.983 1.00 23.25 102 LEU B C 1
ATOM 1754 O O . LEU B 1 102 ? 23.189 2.575 -18.045 1.00 21.13 102 LEU B O 1
ATOM 1759 N N . ALA B 1 103 ? 21.109 2.650 -18.846 1.00 20.45 103 ALA B N 1
ATOM 1760 C CA . ALA B 1 103 ? 21.395 1.601 -19.801 1.00 19.51 103 ALA B CA 1
ATOM 1761 C C . ALA B 1 103 ? 22.544 2.020 -20.726 1.00 20.69 103 ALA B C 1
ATOM 1762 O O . ALA B 1 103 ? 23.368 1.200 -21.042 1.00 22.07 103 ALA B O 1
ATOM 1764 N N . ARG B 1 104 ? 22.570 3.279 -21.167 1.00 22.15 104 ARG B N 1
ATOM 1765 C CA . ARG B 1 104 ? 23.670 3.799 -22.027 1.00 24.77 104 ARG B CA 1
ATOM 1766 C C . ARG B 1 104 ? 25.029 3.667 -21.308 1.00 24.88 104 ARG B C 1
ATOM 1767 O O . ARG B 1 104 ? 26.064 3.504 -21.960 1.00 24.79 104 ARG B O 1
ATOM 1775 N N . ARG B 1 105 ? 25.062 3.709 -19.982 1.00 23.45 105 ARG B N 1
ATOM 1776 C CA . ARG B 1 105 ? 26.329 3.715 -19.258 1.00 24.46 105 ARG B CA 1
ATOM 1777 C C . ARG B 1 105 ? 26.786 2.308 -18.853 1.00 24.48 105 ARG B C 1
ATOM 1778 O O . ARG B 1 105 ? 27.996 2.086 -18.672 1.00 27.14 105 ARG B O 1
ATOM 1786 N N . VAL B 1 106 ? 25.898 1.333 -18.742 1.00 19.46 106 VAL B N 1
ATOM 1787 C CA . VAL B 1 106 ? 26.334 0.014 -18.248 1.00 18.33 106 VAL B CA 1
ATOM 1788 C C . VAL B 1 106 ? 26.352 -0.991 -19.406 1.00 19.36 106 VAL B C 1
ATOM 1789 O O . VAL B 1 106 ? 26.723 -2.138 -19.191 1.00 19.94 106 VAL B O 1
ATOM 1793 N N . SER B 1 107 ? 26.028 -0.528 -20.633 1.00 21.27 107 SER B N 1
ATOM 1794 C CA . SER B 1 107 ? 26.061 -1.390 -21.843 1.00 21.32 107 SER B CA 1
ATOM 1795 C C . SER B 1 107 ? 27.374 -2.175 -21.835 1.00 20.08 107 SER B C 1
ATOM 1796 O O . SER B 1 107 ? 28.441 -1.599 -21.524 1.00 21.18 107 SER B O 1
ATOM 1798 N N . PRO B 1 108 ? 27.317 -3.462 -22.143 1.00 22.81 108 PRO B N 1
ATOM 1799 C CA . PRO B 1 108 ? 26.119 -4.162 -22.605 1.00 22.36 108 PRO B CA 1
ATOM 1800 C C . PRO B 1 108 ? 25.198 -4.748 -21.516 1.00 22.82 108 PRO B C 1
ATOM 1801 O O . PRO B 1 108 ? 24.391 -5.640 -21.824 1.00 21.62 108 PRO B O 1
ATOM 1805 N N . THR B 1 109 ? 25.414 -4.399 -20.244 1.00 18.85 109 THR B N 1
ATOM 1806 C CA . THR B 1 109 ? 24.612 -4.985 -19.210 1.00 19.82 109 THR B CA 1
ATOM 1807 C C . THR B 1 109 ? 23.157 -4.547 -19.410 1.00 18.24 109 THR B C 1
ATOM 1808 O O . THR B 1 109 ? 22.886 -3.382 -19.436 1.00 19.11 109 THR B O 1
ATOM 1812 N N . PRO B 1 110 ? 22.235 -5.479 -19.519 1.00 17.96 110 PRO B N 1
ATOM 1813 C CA . PRO B 1 110 ? 20.861 -5.055 -19.695 1.00 18.76 110 PRO B CA 1
ATOM 1814 C C . PRO B 1 110 ? 20.187 -4.465 -18.440 1.00 19.32 110 PRO B C 1
ATOM 1815 O O . PRO B 1 110 ? 20.429 -4.919 -17.289 1.00 17.54 110 PRO B O 1
ATOM 1819 N N . VAL B 1 111 ? 19.356 -3.431 -18.669 1.00 18.83 111 VAL B N 1
ATOM 1820 C CA . VAL B 1 111 ? 18.589 -2.760 -17.617 1.00 19.20 111 VAL B CA 1
ATOM 1821 C C . VAL B 1 111 ? 17.108 -3.098 -17.804 1.00 20.54 111 VAL B C 1
ATOM 1822 O O . VAL B 1 111 ? 16.561 -2.846 -18.866 1.00 18.20 111 VAL B O 1
ATOM 1826 N N . ARG B 1 112 ? 16.492 -3.645 -16.781 1.00 18.43 112 ARG B N 1
ATOM 1827 C CA . ARG B 1 112 ? 15.126 -4.146 -16.846 1.00 20.40 112 ARG B CA 1
ATOM 1828 C C . ARG B 1 112 ? 14.281 -3.366 -15.850 1.00 18.49 112 ARG B C 1
ATOM 1829 O O . ARG B 1 112 ? 14.833 -2.857 -14.827 1.00 18.53 112 ARG B O 1
ATOM 1837 N N . LEU B 1 113 ? 12.969 -3.303 -16.135 1.00 17.87 113 LEU B N 1
ATOM 1838 C CA . LEU B 1 113 ? 12.001 -2.602 -15.305 1.00 17.31 113 LEU B CA 1
ATOM 1839 C C . LEU B 1 113 ? 11.117 -3.629 -14.604 1.00 17.85 113 LEU B C 1
ATOM 1840 O O . LEU B 1 113 ? 10.399 -4.401 -15.285 1.00 15.87 113 LEU B O 1
ATOM 1845 N N . ALA B 1 114 ? 11.181 -3.630 -13.266 1.00 17.87 114 ALA B N 1
ATOM 1846 C CA . ALA B 1 114 ? 10.441 -4.562 -12.419 1.00 16.53 114 ALA B CA 1
ATOM 1847 C C . ALA B 1 114 ? 9.102 -3.922 -12.035 1.00 16.90 114 ALA B C 1
ATOM 1848 O O . ALA B 1 114 ? 9.079 -2.787 -11.596 1.00 16.37 114 ALA B O 1
ATOM 1850 N N . ASP B 1 115 ? 7.997 -4.649 -12.183 1.00 16.64 115 ASP B N 1
ATOM 1851 C CA . ASP B 1 115 ? 6.688 -4.061 -11.858 1.00 17.14 115 ASP B CA 1
ATOM 1852 C C . ASP B 1 115 ? 6.541 -3.932 -10.336 1.00 16.86 115 ASP B C 1
ATOM 1853 O O . ASP B 1 115 ? 6.476 -4.944 -9.650 1.00 14.39 115 ASP B O 1
ATOM 1858 N N . GLU B 1 116 ? 6.494 -2.704 -9.828 1.00 17.33 116 GLU B N 1
ATOM 1859 C CA . GLU B 1 116 ? 6.309 -2.462 -8.385 1.00 18.04 116 GLU B CA 1
ATOM 1860 C C . GLU B 1 116 ? 4.942 -2.944 -7.899 1.00 19.24 116 GLU B C 1
ATOM 1861 O O . GLU B 1 116 ? 4.774 -3.198 -6.702 1.00 18.17 116 GLU B O 1
ATOM 1867 N N . ARG B 1 117 ? 3.984 -3.102 -8.809 1.00 19.29 117 ARG B N 1
ATOM 1868 C CA . ARG B 1 117 ? 2.636 -3.567 -8.420 1.00 21.03 117 ARG B CA 1
ATOM 1869 C C . ARG B 1 117 ? 2.628 -5.032 -7.975 1.00 22.38 117 ARG B C 1
ATOM 1870 O O . ARG B 1 117 ? 1.644 -5.460 -7.344 1.00 22.72 117 ARG B O 1
ATOM 1878 N N . LEU B 1 118 ? 3.670 -5.800 -8.238 1.00 20.84 118 LEU B N 1
ATOM 1879 C CA . LEU B 1 118 ? 3.674 -7.178 -7.755 1.00 22.99 118 LEU B CA 1
ATOM 1880 C C . LEU B 1 118 ? 4.190 -7.248 -6.314 1.00 21.34 118 LEU B C 1
ATOM 1881 O O . LEU B 1 118 ? 4.391 -8.336 -5.801 1.00 22.38 118 LEU B O 1
ATOM 1886 N N . THR B 1 119 ? 4.463 -6.106 -5.700 1.00 21.33 119 THR B N 1
ATOM 1887 C CA . THR B 1 119 ? 4.954 -6.034 -4.317 1.00 21.12 119 THR B CA 1
ATOM 1888 C C . THR B 1 119 ? 4.129 -5.019 -3.522 1.00 19.81 119 THR B C 1
ATOM 1889 O O . THR B 1 119 ? 3.322 -4.290 -4.092 1.00 16.70 119 THR B O 1
ATOM 1893 N N . THR B 1 120 ? 4.446 -4.844 -2.241 1.00 19.49 120 THR B N 1
ATOM 1894 C CA . THR B 1 120 ? 3.809 -3.780 -1.455 1.00 19.06 120 THR B CA 1
ATOM 1895 C C . THR B 1 120 ? 4.792 -2.622 -1.253 1.00 19.33 120 THR B C 1
ATOM 1896 O O . THR B 1 120 ? 4.629 -1.813 -0.311 1.00 16.12 120 THR B O 1
ATOM 1900 N N . VAL B 1 121 ? 5.769 -2.502 -2.162 1.00 18.69 121 VAL B N 1
ATOM 1901 C CA . VAL B 1 121 ? 6.810 -1.505 -2.004 1.00 19.63 121 VAL B CA 1
ATOM 1902 C C . VAL B 1 121 ? 6.217 -0.100 -1.924 1.00 19.35 121 VAL B C 1
ATOM 1903 O O . VAL B 1 121 ? 6.729 0.713 -1.167 1.00 18.72 121 VAL B O 1
ATOM 1907 N N . SER B 1 122 ? 5.157 0.202 -2.682 1.00 19.68 122 SER B N 1
ATOM 1908 C CA . SER B 1 122 ? 4.649 1.553 -2.692 1.00 20.64 122 SER B CA 1
ATOM 1909 C C . SER B 1 122 ? 4.068 1.901 -1.307 1.00 20.86 122 SER B C 1
ATOM 1910 O O . SER B 1 122 ? 4.379 2.940 -0.761 1.00 19.85 122 SER B O 1
ATOM 1913 N N . ALA B 1 123 ? 3.292 0.974 -0.732 1.00 19.77 123 ALA B N 1
ATOM 1914 C CA . ALA B 1 123 ? 2.735 1.142 0.591 1.00 22.02 123 ALA B CA 1
ATOM 1915 C C . ALA B 1 123 ? 3.866 1.266 1.628 1.00 22.84 123 ALA B C 1
ATOM 1916 O O . ALA B 1 123 ? 3.857 2.135 2.494 1.00 20.97 123 ALA B O 1
ATOM 1918 N N . GLN B 1 124 ? 4.822 0.361 1.545 1.00 22.40 124 GLN B N 1
ATOM 1919 C CA . GLN B 1 124 ? 5.895 0.335 2.529 1.00 24.98 124 GLN B CA 1
ATOM 1920 C C . GLN B 1 124 ? 6.665 1.669 2.517 1.00 24.53 124 GLN B C 1
ATOM 1921 O O . GLN B 1 124 ? 7.002 2.154 3.585 1.00 21.23 124 GLN B O 1
ATOM 1927 N N . ARG B 1 125 ? 7.009 2.204 1.333 1.00 22.45 125 ARG B N 1
ATOM 1928 C CA . ARG B 1 125 ? 7.750 3.488 1.229 1.00 24.74 125 ARG B CA 1
ATOM 1929 C C . ARG B 1 125 ? 6.916 4.615 1.845 1.00 26.67 125 ARG B C 1
ATOM 1930 O O . ARG B 1 125 ? 7.462 5.475 2.563 1.00 26.09 125 ARG B O 1
ATOM 1938 N N . SER B 1 126 ? 5.606 4.612 1.587 1.00 24.81 126 SER B N 1
ATOM 1939 C CA . SER B 1 126 ? 4.756 5.658 2.146 1.00 27.29 126 SER B CA 1
ATOM 1940 C C . SER B 1 126 ? 4.815 5.597 3.660 1.00 26.29 126 SER B C 1
ATOM 1941 O O . SER B 1 126 ? 4.884 6.649 4.298 1.00 30.14 126 SER B O 1
ATOM 1944 N N . LEU B 1 127 ? 4.818 4.374 4.192 1.00 25.15 127 LEU B N 1
ATOM 1945 C CA . LEU B 1 127 ? 4.841 4.176 5.633 1.00 25.49 127 LEU B CA 1
ATOM 1946 C C . LEU B 1 127 ? 6.176 4.650 6.230 1.00 26.94 127 LEU B C 1
ATOM 1947 O O . LEU B 1 127 ? 6.231 5.216 7.337 1.00 27.82 127 LEU B O 1
ATOM 1952 N N . ARG B 1 128 ? 7.264 4.392 5.528 1.00 24.90 128 ARG B N 1
ATOM 1953 C CA . ARG B 1 128 ? 8.546 4.799 6.020 1.00 25.30 128 ARG B CA 1
ATOM 1954 C C . ARG B 1 128 ? 8.669 6.323 6.002 1.00 29.88 128 ARG B C 1
ATOM 1955 O O . ARG B 1 128 ? 9.183 6.883 6.958 1.00 24.61 128 ARG B O 1
ATOM 1963 N N . GLN B 1 129 ? 8.162 6.952 4.945 1.00 30.25 129 GLN B N 1
ATOM 1964 C CA . GLN B 1 129 ? 8.238 8.391 4.781 1.00 40.26 129 GLN B CA 1
ATOM 1965 C C . GLN B 1 129 ? 7.486 9.057 5.922 1.00 41.30 129 GLN B C 1
ATOM 1966 O O . GLN B 1 129 ? 7.975 9.996 6.529 1.00 38.03 129 GLN B O 1
ATOM 1972 N N . ALA B 1 130 ? 6.290 8.555 6.168 1.00 43.11 130 ALA B N 1
ATOM 1973 C CA . ALA B 1 130 ? 5.438 9.076 7.211 1.00 41.44 130 ALA B CA 1
ATOM 1974 C C . ALA B 1 130 ? 6.168 9.026 8.558 1.00 39.19 130 ALA B C 1
ATOM 1975 O O . ALA B 1 130 ? 6.030 9.959 9.353 1.00 41.77 130 ALA B O 1
ATOM 1977 N N . GLY B 1 131 ? 6.961 7.967 8.789 1.00 33.60 131 GLY B N 1
ATOM 1978 C CA . GLY B 1 131 ? 7.628 7.711 10.078 1.00 31.30 131 GLY B CA 1
ATOM 1979 C C . GLY B 1 131 ? 9.004 8.368 10.218 1.00 30.02 131 GLY B C 1
ATOM 1980 O O . GLY B 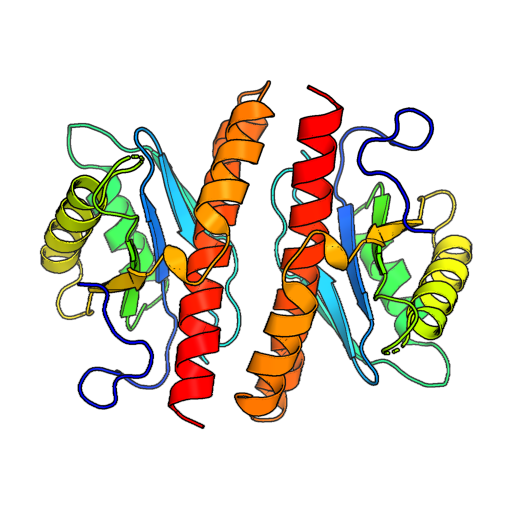1 131 ? 9.555 8.391 11.327 1.00 27.92 131 GLY B O 1
ATOM 1981 N N . VAL B 1 132 ? 9.602 8.845 9.127 1.00 28.47 132 VAL B N 1
ATOM 1982 C CA . VAL B 1 132 ? 10.977 9.440 9.159 1.00 28.33 132 VAL B CA 1
ATOM 1983 C C . VAL B 1 132 ? 10.950 10.663 10.087 1.00 26.25 132 VAL B C 1
ATOM 1984 O O . VAL B 1 132 ? 10.174 11.551 9.886 1.00 28.04 132 VAL B O 1
ATOM 1988 N N . ARG B 1 133 ? 11.790 10.695 11.099 1.00 25.32 133 ARG B N 1
ATOM 1989 C CA . ARG B 1 133 ? 11.889 11.865 11.991 1.00 28.29 133 ARG B CA 1
ATOM 1990 C C . ARG B 1 133 ? 13.374 12.198 12.251 1.00 29.56 133 ARG B C 1
ATOM 1991 O O . ARG B 1 133 ? 13.715 12.887 13.244 1.00 28.16 133 ARG B O 1
ATOM 1999 N N . ALA B 1 134 ? 14.261 11.770 11.358 1.00 26.24 134 ALA B N 1
ATOM 2000 C CA . ALA B 1 134 ? 15.692 11.910 11.615 1.00 29.53 134 ALA B CA 1
ATOM 2001 C C . ALA B 1 134 ? 16.456 11.646 10.322 1.00 30.09 134 ALA B C 1
ATOM 2002 O O . ALA B 1 134 ? 16.072 10.776 9.525 1.00 24.50 134 ALA B O 1
ATOM 2004 N N . SER B 1 135 ? 17.581 12.326 10.195 1.00 27.40 135 SER B N 1
ATOM 2005 C CA . SER B 1 135 ? 18.422 12.230 9.001 1.00 33.18 135 SER B CA 1
ATOM 2006 C C . SER B 1 135 ? 19.019 10.817 8.868 1.00 32.93 135 SER B C 1
ATOM 2007 O O . SER B 1 135 ? 19.126 10.305 7.733 1.00 32.35 135 SER B O 1
ATOM 2010 N N . GLU B 1 136 ? 19.336 10.181 10.009 1.00 30.86 136 GLU B N 1
ATOM 2011 C CA . GLU B 1 136 ? 19.886 8.811 10.068 1.00 31.28 136 GLU B CA 1
ATOM 2012 C C . GLU B 1 136 ? 18.941 7.835 9.339 1.00 32.33 136 GLU B C 1
ATOM 2013 O O . GLU B 1 136 ? 19.386 6.935 8.639 1.00 31.26 136 GLU B O 1
ATOM 2019 N N . GLN B 1 137 ? 17.640 8.020 9.515 1.00 30.99 137 GLN B N 1
ATOM 2020 C CA . GLN B 1 137 ? 16.637 7.148 8.940 1.00 31.73 137 GLN B CA 1
ATOM 2021 C C . GLN B 1 137 ? 16.590 7.421 7.431 1.00 34.55 137 GLN B C 1
ATOM 2022 O O . GLN B 1 137 ? 16.673 6.490 6.624 1.00 36.09 137 GLN B O 1
ATOM 2028 N N . ARG B 1 138 ? 16.516 8.705 7.077 1.00 34.01 138 ARG B N 1
ATOM 2029 C CA . ARG B 1 138 ? 16.314 9.138 5.701 1.00 37.45 138 ARG B CA 1
ATOM 2030 C C . ARG B 1 138 ? 17.489 8.681 4.827 1.00 37.10 138 ARG B C 1
ATOM 2031 O O . ARG B 1 138 ? 17.296 8.429 3.653 1.00 37.88 138 ARG B O 1
ATOM 2039 N N . ALA B 1 139 ? 18.690 8.554 5.395 1.00 38.20 139 ALA B N 1
ATOM 2040 C CA . ALA B 1 139 ? 19.844 8.066 4.620 1.00 42.05 139 ALA B CA 1
ATOM 2041 C C . ALA B 1 139 ? 19.572 6.658 4.070 1.00 42.46 139 ALA B C 1
ATOM 2042 O O . ALA B 1 139 ? 19.427 6.459 2.860 1.00 62.52 139 ALA B O 1
ATOM 2044 N N . VAL B 1 140 ? 19.375 5.694 4.960 1.00 36.54 140 VAL B N 1
ATOM 2045 C CA . VAL B 1 140 ? 19.525 4.299 4.555 1.00 31.21 140 VAL B CA 1
ATOM 2046 C C . VAL B 1 140 ? 18.178 3.676 4.156 1.00 28.50 140 VAL B C 1
ATOM 2047 O O . VAL B 1 140 ? 18.189 2.602 3.559 1.00 21.64 140 VAL B O 1
ATOM 2051 N N . ILE B 1 141 ? 17.059 4.364 4.400 1.00 27.02 141 ILE B N 1
ATOM 2052 C CA . ILE B 1 141 ? 15.739 3.727 4.376 1.00 29.23 141 ILE B CA 1
ATOM 2053 C C . ILE B 1 141 ? 15.374 3.294 2.954 1.00 25.89 141 ILE B C 1
ATOM 2054 O O . ILE B 1 141 ? 14.652 2.331 2.767 1.00 23.29 141 ILE B O 1
ATOM 2059 N N . ASP B 1 142 ? 15.860 4.041 1.973 1.00 25.11 142 ASP B N 1
ATOM 2060 C CA . ASP B 1 142 ? 15.602 3.758 0.558 1.00 22.90 142 ASP B CA 1
ATOM 2061 C C . ASP B 1 142 ? 16.182 2.405 0.133 1.00 17.31 142 ASP B C 1
ATOM 2062 O O . ASP B 1 142 ? 15.670 1.797 -0.868 1.00 16.42 142 ASP B O 1
ATOM 2067 N N . GLN B 1 143 ? 17.152 1.860 0.880 1.00 16.76 143 GLN B N 1
ATOM 2068 C CA . GLN B 1 143 ? 17.684 0.551 0.503 1.00 15.97 143 GLN B CA 1
ATOM 2069 C C . GLN B 1 143 ? 16.653 -0.561 0.759 1.00 15.05 143 GLN B C 1
ATOM 2070 O O . GLN B 1 143 ? 16.717 -1.623 0.123 1.00 13.39 143 GLN B O 1
ATOM 2076 N N . ALA B 1 144 ? 15.729 -0.328 1.673 1.00 14.43 144 ALA B N 1
ATOM 2077 C CA . ALA B 1 144 ? 14.723 -1.343 1.997 1.00 15.46 144 ALA B CA 1
ATOM 2078 C C . ALA B 1 144 ? 13.827 -1.591 0.785 1.00 14.19 144 ALA B C 1
ATOM 2079 O O . ALA B 1 144 ? 13.488 -2.751 0.508 1.00 13.39 144 ALA B O 1
ATOM 2081 N N . ALA B 1 145 ? 13.399 -0.516 0.102 1.00 14.32 145 ALA B N 1
ATOM 2082 C CA . ALA B 1 145 ? 12.559 -0.655 -1.132 1.00 14.39 145 ALA B CA 1
ATOM 2083 C C . ALA B 1 145 ? 13.379 -1.354 -2.223 1.00 13.54 145 ALA B C 1
ATOM 2084 O O . ALA B 1 145 ? 12.857 -2.163 -2.995 1.00 12.75 145 ALA B O 1
ATOM 2086 N N . ALA B 1 146 ? 14.659 -1.009 -2.324 1.00 12.62 146 ALA B N 1
ATOM 2087 C CA . ALA B 1 146 ? 15.523 -1.640 -3.356 1.00 12.63 146 ALA B CA 1
ATOM 2088 C C . ALA B 1 146 ? 15.625 -3.145 -3.106 1.00 12.03 146 ALA B C 1
ATOM 2089 O O . ALA B 1 146 ? 15.469 -3.949 -4.031 1.00 11.71 146 ALA B O 1
ATOM 2091 N N . VAL B 1 147 ? 15.791 -3.542 -1.842 1.00 12.64 147 VAL B N 1
ATOM 2092 C CA . VAL B 1 147 ? 15.830 -4.956 -1.518 1.00 12.13 147 VAL B CA 1
ATOM 2093 C C . VAL B 1 147 ? 14.496 -5.627 -1.910 1.00 13.14 147 VAL B C 1
ATOM 2094 O O . VAL B 1 147 ? 14.533 -6.681 -2.489 1.00 11.19 147 VAL B O 1
ATOM 2098 N N . ALA B 1 148 ? 13.350 -5.032 -1.577 1.00 12.84 148 ALA B N 1
ATOM 2099 C CA . ALA B 1 148 ? 12.040 -5.595 -1.807 1.00 13.71 148 ALA B CA 1
ATOM 2100 C C . ALA B 1 148 ? 11.778 -5.799 -3.309 1.00 13.29 148 ALA B C 1
ATOM 2101 O O . ALA B 1 148 ? 11.229 -6.843 -3.748 1.00 11.94 148 ALA B O 1
ATOM 2103 N N . ILE B 1 149 ? 12.084 -4.779 -4.101 1.00 14.48 149 ILE B N 1
ATOM 2104 C CA . ILE B 1 149 ? 11.837 -4.831 -5.554 1.00 15.04 149 ILE B CA 1
ATOM 2105 C C . ILE B 1 149 ? 12.773 -5.882 -6.171 1.00 14.85 149 ILE B C 1
ATOM 2106 O O . ILE B 1 149 ? 12.359 -6.697 -7.007 1.00 13.78 149 ILE B O 1
ATOM 2111 N N . LEU B 1 150 ? 14.049 -5.866 -5.754 1.00 13.80 150 LEU B N 1
ATOM 2112 C CA . LEU B 1 150 ? 14.982 -6.811 -6.301 1.00 13.70 150 LEU B CA 1
ATOM 2113 C C . LEU B 1 150 ? 14.590 -8.233 -5.897 1.00 13.19 150 LEU B C 1
ATOM 2114 O O . LEU B 1 150 ? 14.574 -9.130 -6.773 1.00 13.50 150 LEU B O 1
ATOM 2119 N N . GLN B 1 151 ? 14.217 -8.452 -4.613 1.00 12.83 151 GLN B N 1
ATOM 2120 C CA . GLN B 1 151 ? 13.844 -9.787 -4.207 1.00 13.67 151 GLN B CA 1
ATOM 2121 C C . GLN B 1 151 ? 12.623 -10.238 -5.022 1.00 13.84 151 GLN B C 1
ATOM 2122 O O . GLN B 1 151 ? 12.527 -11.391 -5.347 1.00 14.41 151 GLN B O 1
ATOM 2128 N N . SER B 1 152 ? 11.715 -9.333 -5.364 1.00 15.15 152 SER B N 1
ATOM 2129 C CA . SER B 1 152 ? 10.534 -9.687 -6.174 1.00 14.99 152 SER B CA 1
ATOM 2130 C C . SER B 1 152 ? 10.971 -10.192 -7.562 1.00 14.68 152 SER B C 1
ATOM 2131 O O . SER B 1 152 ? 10.497 -11.231 -8.067 1.00 14.39 152 SER B O 1
ATOM 2134 N N . TRP B 1 153 ? 11.857 -9.448 -8.172 1.00 14.80 153 TRP B N 1
ATOM 2135 C CA . TRP B 1 153 ? 12.426 -9.844 -9.463 1.00 16.52 153 TRP B CA 1
ATOM 2136 C C . TRP B 1 153 ? 13.035 -11.252 -9.359 1.00 14.71 153 TRP B C 1
ATOM 2137 O O . TRP B 1 153 ? 12.734 -12.153 -10.174 1.00 14.84 153 TRP B O 1
ATOM 2148 N N . LEU B 1 154 ? 13.825 -11.481 -8.327 1.00 14.52 154 LEU B N 1
ATOM 2149 C CA . LEU B 1 154 ? 14.529 -12.768 -8.169 1.00 15.15 154 LEU B CA 1
ATOM 2150 C C . LEU B 1 154 ? 13.541 -13.937 -7.957 1.00 15.88 154 LEU B C 1
ATOM 2151 O O . LEU B 1 154 ? 13.714 -15.029 -8.586 1.00 16.61 154 LEU B O 1
ATOM 2156 N N . ASP B 1 155 ? 12.546 -13.732 -7.083 1.00 15.85 155 ASP B N 1
ATOM 2157 C CA . ASP B 1 155 ? 11.504 -14.730 -6.755 1.00 15.31 155 ASP B CA 1
ATOM 2158 C C . ASP B 1 155 ? 10.714 -15.086 -8.030 1.00 16.78 155 ASP B C 1
ATOM 2159 O O . ASP B 1 155 ? 10.400 -16.266 -8.352 1.00 15.82 155 ASP B O 1
ATOM 2164 N N . GLU B 1 156 ? 10.324 -14.050 -8.749 1.00 17.78 156 GLU B N 1
ATOM 2165 C CA . GLU B 1 156 ? 9.501 -14.232 -9.957 1.00 18.74 156 GLU B CA 1
ATOM 2166 C C . GLU B 1 156 ? 10.289 -14.975 -11.042 1.00 18.99 156 GLU B C 1
ATOM 2167 O O . GLU B 1 156 ? 9.739 -15.797 -11.780 1.00 19.05 156 GLU B O 1
ATOM 2173 N N . ARG B 1 157 ? 11.559 -14.599 -11.192 1.00 18.11 157 ARG B N 1
ATOM 2174 C CA . ARG B 1 157 ? 12.507 -15.190 -12.137 1.00 19.30 157 ARG B CA 1
ATOM 2175 C C . ARG B 1 157 ? 12.643 -16.694 -11.869 1.00 22.31 157 ARG B C 1
ATOM 2176 O O . ARG B 1 157 ? 12.444 -17.533 -12.762 1.00 22.25 157 ARG B O 1
ATOM 2184 N N . LEU B 1 158 ? 12.911 -17.035 -10.629 1.00 22.73 158 LEU B N 1
ATOM 2185 C CA . LEU B 1 158 ? 13.105 -18.441 -10.262 1.00 26.00 158 LEU B CA 1
ATOM 2186 C C . LEU B 1 158 ? 11.830 -19.240 -10.559 1.00 26.50 158 LEU B C 1
ATOM 2187 O O . LEU B 1 158 ? 11.911 -20.355 -11.142 1.00 25.09 158 LEU B O 1
ATOM 2192 N N . ALA B 1 159 ? 10.670 -18.663 -10.223 1.00 24.57 159 ALA B N 1
ATOM 2193 C CA . ALA B 1 159 ? 9.409 -19.356 -10.411 1.00 23.68 159 ALA B CA 1
ATOM 2194 C C . ALA B 1 159 ? 9.095 -19.446 -11.912 1.00 25.01 159 ALA B C 1
ATOM 2195 O O . ALA B 1 159 ? 8.665 -20.511 -12.409 1.00 20.98 159 ALA B O 1
ATOM 2197 N N . ALA B 1 160 ? 9.353 -18.377 -12.655 1.00 24.94 160 ALA B N 1
ATOM 2198 C CA . ALA B 1 160 ? 9.141 -18.459 -14.111 1.00 28.20 160 ALA B CA 1
ATOM 2199 C C . ALA B 1 160 ? 9.989 -19.595 -14.691 1.00 30.29 160 ALA B C 1
ATOM 2200 O O . ALA B 1 160 ? 9.518 -20.353 -15.525 1.00 34.06 160 ALA B O 1
ATOM 2202 N N . MET B 1 161 ? 11.226 -19.731 -14.251 1.00 32.15 161 MET B N 1
ATOM 2203 C CA . MET B 1 161 ? 12.121 -20.688 -14.862 1.00 36.60 161 MET B CA 1
ATOM 2204 C C . MET B 1 161 ? 11.804 -22.117 -14.399 1.00 40.08 161 MET B C 1
ATOM 2205 O O . MET B 1 161 ? 12.153 -23.049 -15.093 1.00 43.72 161 MET B O 1
ATOM 2210 N N . ALA B 1 162 ? 11.123 -22.306 -13.270 1.00 42.40 162 ALA B N 1
ATOM 2211 C CA . ALA B 1 162 ? 10.885 -23.667 -12.720 1.00 42.20 162 ALA B CA 1
ATOM 2212 C C . ALA B 1 162 ? 9.831 -24.411 -13.558 1.00 44.38 162 ALA B C 1
ATOM 2213 O O . ALA B 1 162 ? 8.835 -23.822 -13.978 1.00 44.05 162 ALA B O 1
#